Protein AF-A0A520IN78-F1 (afdb_monomer_lite)

Radius of gyration: 21.01 Å; chains: 1; bounding box: 54×47×51 Å

Foldseek 3Di:
DPPVVVPDDDDDPDDQAWAWAQAAQLPPPPDDDDPDPCPDLLEAEPVDVVSVVCCPVVLVSLVPDDAAHEHAQCLVPLVCLQVVQVVLVVDPDPRNYDYHHAQALSCVVSCCVRVPPRDDDDDDGADDLCNQQVPVPRDSVVSVVLCVQQVHNVLSPDPDSVRSVVVSVVSLQCCLPPVCVVSVNDDDSVLLVLLVVVVVVRRGHHDDQVVVCVVSVHDSVVSVVSVVSCVSSVSIDTGQTDDPDPVVRVVD

Sequence (252 aa):
MSQSELLDGGNFPSLEEACLKISHYIAYIQHRHSALGYQSPNYFDLEYPPHLQRLEQPAQVLEGLRGLVVIDEVQLRPGLFPLLRVLMDRSDAPGQFLLLGSASPALLRQSGESLLGRVETVEVAGFDLAEAAAAPGARVDEAAARLWVRGYPRAYLAASDEDAAAWCSHAVSDHVRVDMPQFGLNIAAPAMLRFWSMLAHYHGQVWSAAPIAQSMGVSEPTVRRYLDTLTQTLMVRQLQPWHENLGKRQVK

Secondary structure (DSSP, 8-state):
--TTTTSS----------EEE---------S---SS-TT-TTEEETTSHHHHHHTTSHHHHHHT--S-EEEESGGG-GGGHHHHHHHHTT---TTSEEE---S-HHHHHHHHHHSTTT------PSPPHHHHH-STT--HHHHHHHHHHH-SHHHHTSSSHHHHHHHHHHHHHHIIIIIHHHTT----HHHHHHHHHHHHTTTTS---HHHHHHHHTS-HHHHHHHHHHHHHTTS-EEEPP--S-GGGGG--

Structure (mmCIF, N/CA/C/O backbone):
data_AF-A0A520IN78-F1
#
_entry.id   AF-A0A520IN78-F1
#
loop_
_atom_site.group_PDB
_atom_site.id
_atom_site.type_symbol
_atom_site.label_atom_id
_atom_site.label_alt_id
_atom_site.label_comp_id
_atom_site.label_asym_id
_atom_site.label_entity_id
_atom_site.label_seq_id
_atom_site.pdbx_PDB_ins_code
_atom_site.Cartn_x
_atom_site.Cartn_y
_atom_site.Cartn_z
_atom_site.occupancy
_atom_site.B_iso_or_equiv
_atom_site.auth_seq_id
_atom_site.auth_comp_id
_atom_site.auth_asym_id
_atom_site.auth_atom_id
_atom_site.pdbx_PDB_model_num
ATOM 1 N N . MET A 1 1 ? 14.031 -14.242 3.688 1.00 30.34 1 MET A N 1
ATOM 2 C CA . MET A 1 1 ? 13.413 -14.846 4.874 1.00 30.34 1 MET A CA 1
ATOM 3 C C . MET A 1 1 ? 11.967 -15.127 4.553 1.00 30.34 1 MET A C 1
ATOM 5 O O . MET A 1 1 ? 11.117 -14.267 4.773 1.00 30.34 1 MET A O 1
ATOM 9 N N . SER A 1 2 ? 11.685 -16.307 4.006 1.00 32.16 2 SER A N 1
ATOM 10 C CA . SER A 1 2 ? 10.437 -16.932 4.438 1.00 32.16 2 SER A CA 1
ATOM 11 C C . SER A 1 2 ? 10.559 -17.179 5.946 1.00 32.16 2 SER A C 1
ATOM 13 O O . SER A 1 2 ? 11.668 -17.339 6.468 1.00 32.16 2 SER A O 1
ATOM 15 N N . GLN A 1 3 ? 9.435 -17.179 6.656 1.00 34.25 3 GLN A N 1
ATOM 16 C CA . GLN A 1 3 ? 9.381 -17.442 8.098 1.00 34.25 3 GLN A CA 1
ATOM 17 C C . GLN A 1 3 ? 10.094 -18.746 8.517 1.00 34.25 3 GLN A C 1
ATOM 19 O O . GLN A 1 3 ? 10.479 -18.875 9.674 1.00 34.25 3 GLN A O 1
ATOM 24 N N . SER A 1 4 ? 10.327 -19.683 7.589 1.00 30.62 4 SER A N 1
ATOM 25 C CA . SER A 1 4 ? 11.000 -20.961 7.843 1.00 30.62 4 SER A CA 1
ATOM 26 C C . SER A 1 4 ? 12.535 -20.917 7.778 1.00 30.62 4 SER A C 1
ATOM 28 O O . SER A 1 4 ? 13.185 -21.747 8.400 1.00 30.62 4 SER A O 1
ATOM 30 N N . GLU A 1 5 ? 13.149 -19.962 7.072 1.00 32.12 5 GLU A N 1
ATOM 31 C CA . GLU A 1 5 ? 14.622 -19.871 6.939 1.00 32.12 5 GLU A CA 1
ATOM 32 C C . GLU A 1 5 ? 15.315 -19.262 8.170 1.00 32.12 5 GLU A C 1
ATOM 34 O O . GLU A 1 5 ? 16.539 -19.262 8.263 1.00 32.12 5 GLU A O 1
ATOM 39 N N . LEU A 1 6 ? 14.544 -18.751 9.131 1.00 37.81 6 LEU A N 1
ATOM 40 C CA . LEU A 1 6 ? 15.060 -18.173 10.373 1.00 37.81 6 LEU A CA 1
ATOM 41 C C . LEU A 1 6 ? 15.606 -19.225 11.359 1.00 37.81 6 LEU A C 1
ATOM 43 O O . LEU A 1 6 ? 16.201 -18.836 12.360 1.00 37.81 6 LEU A O 1
ATOM 47 N N . LEU A 1 7 ? 15.421 -20.529 11.096 1.00 36.72 7 LEU A N 1
ATOM 48 C CA . LEU A 1 7 ? 15.722 -21.591 12.066 1.00 36.72 7 LEU A CA 1
ATOM 49 C C . LEU A 1 7 ? 16.796 -22.613 11.661 1.00 36.72 7 LEU A C 1
ATOM 51 O O . LEU A 1 7 ? 17.297 -23.273 12.562 1.00 36.72 7 LEU A O 1
ATOM 55 N N . ASP A 1 8 ? 17.243 -22.693 10.402 1.00 26.36 8 ASP A N 1
ATOM 56 C CA . ASP A 1 8 ? 18.261 -23.684 9.994 1.00 26.36 8 ASP A CA 1
ATOM 57 C C . ASP A 1 8 ? 19.411 -23.076 9.165 1.00 26.36 8 ASP A C 1
ATOM 59 O O . ASP A 1 8 ? 19.531 -23.269 7.958 1.00 26.36 8 ASP A O 1
ATOM 63 N N . GLY A 1 9 ? 20.290 -22.332 9.845 1.00 32.75 9 GLY A N 1
ATOM 64 C CA . GLY A 1 9 ? 21.751 -22.385 9.650 1.00 32.75 9 GLY A CA 1
ATOM 65 C C . GLY A 1 9 ? 22.365 -22.329 8.236 1.00 32.75 9 GLY A C 1
ATOM 66 O O . GLY A 1 9 ? 23.386 -22.980 8.012 1.00 32.75 9 GLY A O 1
ATOM 67 N N . GLY A 1 10 ? 21.817 -21.565 7.287 1.00 30.50 10 GLY A N 1
ATOM 68 C CA . GLY A 1 10 ? 22.405 -21.392 5.948 1.00 30.50 10 GLY A CA 1
ATOM 69 C C . GLY A 1 10 ? 23.615 -20.441 5.921 1.00 30.50 10 GLY A C 1
ATOM 70 O O . GLY A 1 10 ? 23.478 -19.245 6.163 1.00 30.50 10 GLY A O 1
ATOM 71 N N . ASN A 1 11 ? 24.800 -20.972 5.608 1.00 26.17 11 ASN A N 1
ATOM 72 C CA . ASN A 1 11 ? 26.076 -20.255 5.491 1.00 26.17 11 ASN A CA 1
ATOM 73 C C . ASN A 1 11 ? 26.242 -19.628 4.086 1.00 26.17 11 ASN A C 1
ATOM 75 O O . ASN A 1 11 ? 26.228 -20.360 3.097 1.00 26.17 11 ASN A O 1
ATOM 79 N N . PHE A 1 12 ? 26.447 -18.308 3.985 1.00 34.12 12 PHE A N 1
ATOM 80 C CA . PHE A 1 12 ? 26.683 -17.598 2.713 1.00 34.12 12 PHE A CA 1
ATOM 81 C C . PHE A 1 12 ? 27.981 -16.775 2.776 1.00 34.12 12 PHE A C 1
ATOM 83 O O . PHE A 1 12 ? 27.952 -15.611 3.183 1.00 34.12 12 PHE A O 1
ATOM 90 N N . PRO A 1 13 ? 29.138 -17.340 2.387 1.00 29.16 13 PRO A N 1
ATOM 91 C CA . PRO A 1 13 ? 30.382 -16.593 2.352 1.00 29.16 13 PRO A CA 1
ATOM 92 C C . PRO A 1 13 ? 30.448 -15.780 1.049 1.00 29.16 13 PRO A C 1
ATOM 94 O O . PRO A 1 13 ? 30.371 -16.338 -0.042 1.00 29.16 13 PRO A O 1
ATOM 97 N N . SER A 1 14 ? 30.632 -14.462 1.182 1.00 32.66 14 SER A N 1
ATOM 98 C CA . SER A 1 14 ? 30.871 -13.455 0.126 1.00 32.66 14 SER A CA 1
ATOM 99 C C . SER A 1 14 ? 29.676 -13.013 -0.738 1.00 32.66 14 SER A C 1
ATOM 101 O O . SER A 1 14 ? 29.547 -13.396 -1.894 1.00 32.66 14 SER A O 1
ATOM 103 N N . LEU A 1 15 ? 28.846 -12.100 -0.222 1.00 29.89 15 LEU A N 1
ATOM 104 C CA . LEU A 1 15 ? 27.997 -11.237 -1.057 1.00 29.89 15 LEU A CA 1
ATOM 105 C C . LEU A 1 15 ? 28.037 -9.800 -0.512 1.00 29.89 15 LEU A C 1
ATOM 107 O O . LEU A 1 15 ? 27.458 -9.515 0.530 1.00 29.89 15 LEU A O 1
ATOM 111 N N . GLU A 1 16 ? 28.748 -8.909 -1.211 1.00 29.84 16 GLU A N 1
ATOM 112 C CA . GLU A 1 16 ? 28.900 -7.475 -0.891 1.00 29.84 16 GLU A CA 1
ATOM 113 C C . GLU A 1 16 ? 27.904 -6.561 -1.649 1.00 29.84 16 GLU A C 1
ATOM 115 O O . GLU A 1 16 ? 28.125 -5.354 -1.732 1.00 29.84 16 GLU A O 1
ATOM 120 N N . GLU A 1 17 ? 26.804 -7.078 -2.213 1.00 35.78 17 GLU A N 1
ATOM 121 C CA . GLU A 1 17 ? 26.025 -6.332 -3.222 1.00 35.78 17 GLU A CA 1
ATOM 122 C C . GLU A 1 17 ? 24.503 -6.280 -2.975 1.00 35.78 17 GLU A C 1
ATOM 124 O O . GLU A 1 17 ? 23.917 -7.122 -2.295 1.00 35.78 17 GLU A O 1
ATOM 129 N N . ALA A 1 18 ? 23.875 -5.209 -3.482 1.00 32.69 18 ALA A N 1
ATOM 130 C CA . ALA A 1 18 ? 22.488 -4.811 -3.219 1.00 32.69 18 ALA A CA 1
ATOM 131 C C . ALA A 1 18 ? 21.520 -5.446 -4.224 1.00 32.69 18 ALA A C 1
ATOM 133 O O . ALA A 1 18 ? 21.806 -5.417 -5.412 1.00 32.69 18 ALA A O 1
ATOM 134 N N . CYS A 1 19 ? 20.347 -5.929 -3.803 1.00 28.23 19 CYS A N 1
ATOM 135 C CA . CYS A 1 19 ? 19.359 -6.523 -4.717 1.00 28.23 19 CYS A CA 1
ATOM 136 C C . CYS A 1 19 ? 18.032 -5.759 -4.688 1.00 28.23 19 CYS A C 1
ATOM 138 O O . CYS A 1 19 ? 17.486 -5.447 -3.634 1.00 28.23 19 CYS A O 1
ATOM 140 N N . LEU A 1 20 ? 17.441 -5.485 -5.845 1.00 24.12 20 LEU A N 1
ATOM 141 C CA . LEU A 1 20 ? 16.106 -4.901 -5.908 1.00 24.12 20 LEU A CA 1
ATOM 142 C C . LEU A 1 20 ? 15.042 -6.006 -5.846 1.00 24.12 20 LEU A C 1
ATOM 144 O O . LEU A 1 20 ? 15.037 -6.907 -6.684 1.00 24.12 20 LEU A O 1
ATOM 148 N N . LYS A 1 21 ? 14.095 -5.929 -4.902 1.00 32.03 21 LYS A N 1
ATOM 149 C CA . LYS A 1 21 ? 12.906 -6.793 -4.903 1.00 32.03 21 LYS A CA 1
ATOM 150 C C . LYS A 1 21 ? 11.684 -5.968 -5.266 1.00 32.03 21 LYS A C 1
ATOM 152 O O . LYS A 1 21 ? 11.218 -5.121 -4.512 1.00 32.03 21 LYS A O 1
ATOM 157 N N . ILE A 1 22 ? 11.128 -6.231 -6.437 1.00 30.61 22 ILE A N 1
ATOM 158 C CA . ILE A 1 22 ? 9.864 -5.602 -6.814 1.00 30.61 22 ILE A CA 1
ATOM 159 C C . ILE A 1 22 ? 8.781 -6.284 -6.008 1.00 30.61 22 ILE A C 1
ATOM 161 O O . ILE A 1 22 ? 8.580 -7.496 -6.085 1.00 30.61 22 ILE A O 1
ATOM 165 N N . SER A 1 23 ? 8.174 -5.484 -5.157 1.00 31.17 23 SER A N 1
ATOM 166 C CA . SER A 1 23 ? 7.275 -5.910 -4.114 1.00 31.17 23 SER A CA 1
ATOM 167 C C . SER A 1 23 ? 5.922 -5.374 -4.527 1.00 31.17 23 SER A C 1
ATOM 169 O O . SER A 1 23 ? 5.646 -4.203 -4.338 1.00 31.17 23 SER A O 1
ATOM 171 N N . HIS A 1 24 ? 5.111 -6.207 -5.172 1.00 33.16 24 HIS A N 1
ATOM 172 C CA . HIS A 1 24 ? 3.772 -5.816 -5.594 1.00 33.16 24 HIS A CA 1
ATOM 173 C C . HIS A 1 24 ? 2.884 -5.614 -4.353 1.00 33.16 24 HIS A C 1
ATOM 175 O O . HIS A 1 24 ? 2.206 -6.549 -3.934 1.00 33.16 24 HIS A O 1
ATOM 181 N N . TYR A 1 25 ? 2.891 -4.427 -3.741 1.00 36.22 25 TYR A N 1
ATOM 182 C CA . TYR A 1 25 ? 1.983 -4.097 -2.638 1.00 36.22 25 TYR A CA 1
ATOM 183 C C . TYR A 1 25 ? 0.865 -3.159 -3.103 1.00 36.22 25 TYR A C 1
ATOM 185 O O . TYR A 1 25 ? 0.798 -2.021 -2.684 1.00 36.22 25 TYR A O 1
ATOM 193 N N . ILE A 1 26 ? -0.059 -3.697 -3.908 1.00 27.58 26 ILE A N 1
ATOM 194 C CA . ILE A 1 26 ? -1.433 -3.190 -4.105 1.00 27.58 26 ILE A CA 1
ATOM 195 C C . ILE A 1 26 ? -2.122 -2.645 -2.850 1.00 27.58 26 ILE A C 1
ATOM 197 O O . ILE A 1 26 ? -2.716 -1.606 -2.907 1.00 27.58 26 ILE A O 1
ATOM 201 N N . ALA A 1 27 ? -2.181 -3.391 -1.744 1.00 26.03 27 ALA A N 1
ATOM 202 C CA . ALA A 1 27 ? -3.220 -3.285 -0.696 1.00 26.03 27 ALA A CA 1
ATOM 203 C C . ALA A 1 27 ? -4.578 -2.606 -1.064 1.00 26.03 27 ALA A C 1
ATOM 205 O O . ALA A 1 27 ? -5.200 -1.995 -0.207 1.00 26.03 27 ALA A O 1
ATOM 206 N N . TYR A 1 28 ? -5.107 -2.763 -2.287 1.00 27.83 28 TYR A N 1
ATOM 207 C CA . TYR A 1 28 ? -6.528 -2.578 -2.577 1.00 27.83 28 TYR A CA 1
ATOM 208 C C . TYR A 1 28 ? -7.247 -3.855 -2.139 1.00 27.83 28 TYR A C 1
ATOM 210 O O . TYR A 1 28 ? -7.549 -4.749 -2.941 1.00 27.83 28 TYR A O 1
ATOM 218 N N . ILE A 1 29 ? -7.415 -4.014 -0.826 1.00 26.95 29 ILE A N 1
ATOM 219 C CA . ILE A 1 29 ? -8.269 -5.060 -0.264 1.00 26.95 29 ILE A CA 1
ATOM 220 C C . ILE A 1 29 ? -9.697 -4.528 -0.337 1.00 26.95 29 ILE A C 1
ATOM 222 O O . ILE A 1 29 ? -10.290 -4.100 0.645 1.00 26.95 29 ILE A O 1
ATOM 226 N N . GLN A 1 30 ? -10.274 -4.580 -1.538 1.00 29.23 30 GLN A N 1
ATOM 227 C CA . GLN A 1 30 ? -11.722 -4.516 -1.670 1.00 29.23 30 GLN A CA 1
ATOM 228 C C . GLN A 1 30 ? -12.280 -5.816 -1.064 1.00 29.23 30 GLN A C 1
ATOM 230 O O . GLN A 1 30 ? -12.341 -6.849 -1.730 1.00 29.23 30 GLN A O 1
ATOM 235 N N . HIS A 1 31 ? -12.659 -5.715 0.215 1.00 30.42 31 HIS A N 1
ATOM 236 C CA . HIS A 1 31 ? -13.441 -6.639 1.044 1.00 30.42 31 HIS A CA 1
ATOM 237 C C . HIS A 1 31 ? -12.735 -7.784 1.813 1.00 30.42 31 HIS A C 1
ATOM 239 O O . HIS A 1 31 ? -12.078 -8.636 1.222 1.00 30.42 31 HIS A O 1
ATOM 245 N N . ARG A 1 32 ? -13.112 -7.881 3.114 1.00 41.56 32 ARG A N 1
ATOM 246 C CA . ARG A 1 32 ? -13.493 -9.099 3.891 1.00 41.56 32 ARG A CA 1
ATOM 247 C C . ARG A 1 32 ? -12.640 -9.631 5.055 1.00 41.56 32 ARG A C 1
ATOM 249 O O . ARG A 1 32 ? -12.845 -10.781 5.425 1.00 41.56 32 ARG A O 1
ATOM 256 N N . HIS A 1 33 ? -11.834 -8.831 5.752 1.00 39.78 33 HIS A N 1
ATOM 257 C CA . HIS A 1 33 ? -11.246 -9.294 7.027 1.00 39.78 33 HIS A CA 1
ATOM 258 C C . HIS A 1 33 ? -11.214 -8.208 8.110 1.00 39.78 33 HIS A C 1
ATOM 260 O O . HIS A 1 33 ? -10.157 -7.727 8.496 1.00 39.78 33 HIS A O 1
ATOM 266 N N . SER A 1 34 ? -12.380 -7.826 8.633 1.00 41.72 34 SER A N 1
ATOM 267 C CA . SER A 1 34 ? -12.468 -7.016 9.850 1.00 41.72 34 SER A CA 1
ATOM 268 C C . SER A 1 34 ? -12.593 -7.923 11.084 1.00 41.72 34 SER A C 1
ATOM 270 O O . SER A 1 34 ? -13.393 -8.857 11.102 1.00 41.72 34 SER A O 1
ATOM 272 N N . ALA A 1 35 ? -11.825 -7.637 12.143 1.00 54.34 35 ALA A N 1
ATOM 273 C CA . ALA A 1 35 ? -11.906 -8.334 13.439 1.00 54.34 35 ALA A CA 1
ATOM 274 C C . ALA A 1 35 ? -13.287 -8.198 14.124 1.00 54.34 35 ALA A C 1
ATOM 276 O O . ALA A 1 35 ? -13.616 -8.939 15.048 1.00 54.34 35 ALA A O 1
ATOM 277 N N . LEU A 1 36 ? -14.107 -7.254 13.652 1.00 59.00 36 LEU A N 1
ATOM 278 C CA . LEU A 1 36 ? -15.511 -7.061 14.007 1.00 59.00 36 LEU A CA 1
ATOM 279 C C . LEU A 1 36 ? -16.374 -7.243 12.759 1.00 59.00 36 LEU A C 1
ATOM 281 O O . LEU A 1 36 ? -15.936 -6.909 11.666 1.00 59.00 36 LEU A O 1
ATOM 285 N N . GLY A 1 37 ? -17.622 -7.691 12.893 1.00 66.75 37 GLY A N 1
ATOM 286 C CA . GLY A 1 37 ? -18.551 -7.652 11.759 1.00 66.75 37 GLY A CA 1
ATOM 287 C C . GLY A 1 37 ? -18.771 -6.212 11.272 1.00 66.75 37 GLY A C 1
ATOM 288 O O . GLY A 1 37 ? -18.873 -5.304 12.091 1.00 66.75 37 GLY A O 1
ATOM 289 N N . TYR A 1 38 ? -18.904 -5.998 9.959 1.00 67.81 38 TYR A N 1
ATOM 290 C CA . TYR A 1 38 ? -19.128 -4.672 9.346 1.00 67.81 38 TYR A CA 1
ATOM 291 C C . TYR A 1 38 ? -20.387 -3.938 9.846 1.00 67.81 38 TYR A C 1
ATOM 293 O O . TYR A 1 38 ? -20.510 -2.730 9.694 1.00 67.81 38 TYR A O 1
ATOM 301 N N . GLN A 1 39 ? -21.330 -4.664 10.453 1.00 79.19 39 GLN A N 1
ATOM 302 C CA . GLN A 1 39 ? -22.529 -4.102 11.088 1.00 79.19 39 GLN A CA 1
ATOM 303 C C . GLN A 1 39 ? -22.295 -3.672 12.545 1.00 79.19 39 GLN A C 1
ATOM 305 O O . GLN A 1 39 ? -23.216 -3.190 13.204 1.00 79.19 39 GLN A O 1
ATOM 310 N N . SER A 1 40 ? -21.089 -3.883 13.077 1.00 85.88 40 SER A N 1
ATOM 311 C CA . SER A 1 40 ? -20.740 -3.504 14.439 1.00 85.88 40 SER A CA 1
ATOM 312 C C . SER A 1 40 ? -20.855 -1.988 14.610 1.00 85.88 40 SER A C 1
ATOM 314 O O . SER A 1 40 ? -20.328 -1.239 13.783 1.00 85.88 40 SER A O 1
ATOM 316 N N . PRO A 1 41 ? -21.448 -1.502 15.715 1.00 87.31 41 PRO A N 1
ATOM 317 C CA . PRO A 1 41 ? -21.432 -0.077 16.029 1.00 87.31 41 PRO A CA 1
ATOM 318 C C . PRO A 1 41 ? -20.006 0.455 16.244 1.00 87.31 41 PRO A C 1
ATOM 320 O O . PRO A 1 41 ? -19.796 1.660 16.155 1.00 87.31 41 PRO A O 1
ATOM 323 N N . ASN A 1 42 ? -19.022 -0.415 16.471 1.00 91.19 42 ASN A N 1
ATOM 324 C CA . ASN A 1 42 ? -17.624 -0.032 16.648 1.00 91.19 42 ASN A CA 1
ATOM 325 C C . ASN A 1 42 ? -16.808 -0.043 15.342 1.00 91.19 42 ASN A C 1
ATOM 327 O O . ASN A 1 42 ? -15.600 0.174 15.395 1.00 91.19 42 ASN A O 1
ATOM 331 N N . TYR A 1 43 ? -17.424 -0.336 14.194 1.00 91.06 43 TYR A N 1
ATOM 332 C CA . TYR A 1 43 ? -16.753 -0.316 12.895 1.00 91.06 43 TYR A CA 1
ATOM 333 C C . TYR A 1 43 ? -17.101 0.971 12.131 1.00 91.06 43 TYR A C 1
ATOM 335 O O . TYR A 1 43 ? -18.274 1.346 12.025 1.00 91.06 43 TYR A O 1
ATOM 343 N N . PHE A 1 44 ? -16.073 1.644 11.613 1.00 91.75 44 PHE A N 1
ATOM 344 C CA . PHE A 1 44 ? -16.169 2.906 10.886 1.00 91.75 44 PHE A CA 1
ATOM 345 C C . PHE A 1 44 ? -15.330 2.866 9.614 1.00 91.75 44 PHE A C 1
ATOM 347 O O . PHE A 1 44 ? -14.142 3.145 9.639 1.00 91.75 44 PHE A O 1
ATOM 354 N N . ASP A 1 45 ? -15.972 2.570 8.498 1.00 91.06 45 ASP A N 1
ATOM 355 C CA . ASP A 1 45 ? -15.433 2.796 7.154 1.00 91.06 45 ASP A CA 1
ATOM 356 C C . ASP A 1 45 ? -15.594 4.269 6.745 1.00 91.06 45 ASP A C 1
ATOM 358 O O . ASP A 1 45 ? -16.723 4.759 6.662 1.00 91.06 45 ASP A O 1
ATOM 362 N N . LEU A 1 46 ? -14.483 4.981 6.529 1.00 89.94 46 LEU A N 1
ATOM 363 C CA . LEU A 1 46 ? -14.486 6.403 6.174 1.00 89.94 46 LEU A CA 1
ATOM 364 C C . LEU A 1 46 ? -14.816 6.689 4.700 1.00 89.94 46 LEU A C 1
ATOM 366 O O . LEU A 1 46 ? -15.030 7.851 4.359 1.00 89.94 46 LEU A O 1
ATOM 370 N N . GLU A 1 47 ? -14.928 5.678 3.842 1.00 88.25 47 GLU A N 1
ATOM 371 C CA . GLU A 1 47 ? -15.493 5.824 2.496 1.00 88.25 47 GLU A CA 1
ATOM 372 C C . GLU A 1 47 ? -17.027 5.770 2.519 1.00 88.25 47 GLU A C 1
ATOM 374 O O . GLU A 1 47 ? -17.689 6.298 1.621 1.00 88.25 47 GLU A O 1
ATOM 379 N N . TYR A 1 48 ? -17.619 5.175 3.561 1.00 91.44 48 TYR A N 1
ATOM 380 C CA . TYR A 1 48 ? -19.064 5.013 3.679 1.00 91.44 48 TYR A CA 1
ATOM 381 C C . TYR A 1 48 ? -19.739 6.257 4.301 1.00 91.44 48 TYR A C 1
ATOM 383 O O . TYR A 1 48 ? -19.573 6.526 5.499 1.00 91.44 48 TYR A O 1
ATOM 391 N N . PRO A 1 49 ? -20.582 7.010 3.557 1.00 92.81 49 PRO A N 1
ATOM 392 C CA . PRO A 1 49 ? -21.116 8.293 4.031 1.00 92.81 49 PRO A CA 1
ATOM 393 C C . PRO A 1 49 ? -21.877 8.246 5.370 1.00 92.81 49 PRO A C 1
ATOM 395 O O . PRO A 1 49 ? -21.691 9.148 6.188 1.00 92.81 49 PRO A O 1
ATOM 398 N N . PRO A 1 50 ? -22.684 7.212 5.679 1.00 93.81 50 PRO A N 1
ATOM 399 C CA . PRO A 1 50 ? -23.330 7.110 6.989 1.00 93.81 50 PRO A CA 1
ATOM 400 C C . PRO A 1 50 ? -22.352 6.982 8.165 1.00 93.81 50 PRO A C 1
ATOM 402 O O . PRO A 1 50 ? -22.637 7.473 9.256 1.00 93.81 50 PRO A O 1
ATOM 405 N N . HIS A 1 51 ? -21.189 6.352 7.980 1.00 93.56 51 HIS A N 1
ATOM 406 C CA . HIS A 1 51 ? -20.154 6.315 9.018 1.00 93.56 51 HIS A CA 1
ATOM 407 C C . HIS A 1 51 ? -19.478 7.676 9.188 1.00 93.56 51 HIS A C 1
ATOM 409 O O . HIS A 1 51 ? -19.232 8.092 10.321 1.00 93.56 51 HIS A O 1
ATOM 415 N N . LEU A 1 52 ? -19.257 8.408 8.091 1.00 92.31 52 LEU A N 1
ATOM 416 C CA . LEU A 1 52 ? -18.773 9.788 8.154 1.00 92.31 52 LEU A CA 1
ATOM 417 C C . LEU A 1 52 ? -19.732 10.689 8.934 1.00 92.31 52 LEU A C 1
ATOM 419 O O . LEU A 1 52 ? -19.281 11.435 9.803 1.00 92.31 52 LEU A O 1
ATOM 423 N N . GLN A 1 53 ? -21.037 10.563 8.684 1.00 93.06 53 GLN A N 1
ATOM 424 C CA . GLN A 1 53 ? -22.068 11.318 9.396 1.00 93.06 53 GLN A CA 1
ATOM 425 C C . GLN A 1 53 ? -22.056 11.015 10.900 1.00 93.06 53 GLN A C 1
ATOM 427 O O . GLN A 1 53 ? -22.098 11.924 11.727 1.00 93.06 53 GLN A O 1
ATOM 432 N N . ARG A 1 54 ? -21.917 9.738 11.282 1.00 92.44 54 ARG A N 1
ATOM 433 C CA . ARG A 1 54 ? -21.751 9.350 12.695 1.00 92.44 54 ARG A CA 1
ATOM 434 C C . ARG A 1 54 ? -20.525 10.014 13.324 1.00 92.44 54 ARG A C 1
ATOM 436 O O . ARG A 1 54 ? -20.549 10.340 14.502 1.00 92.44 54 ARG A O 1
ATOM 443 N N . LEU A 1 55 ? -19.469 10.251 12.553 1.00 93.19 55 LEU A N 1
ATOM 444 C CA . LEU A 1 55 ? -18.254 10.909 13.020 1.00 93.19 55 LEU A CA 1
ATOM 445 C C . LEU A 1 55 ? -18.277 12.439 12.844 1.00 93.19 55 LEU A C 1
ATOM 447 O O . LEU A 1 55 ? -17.216 13.054 12.925 1.00 93.19 55 LEU A O 1
ATOM 451 N N . GLU A 1 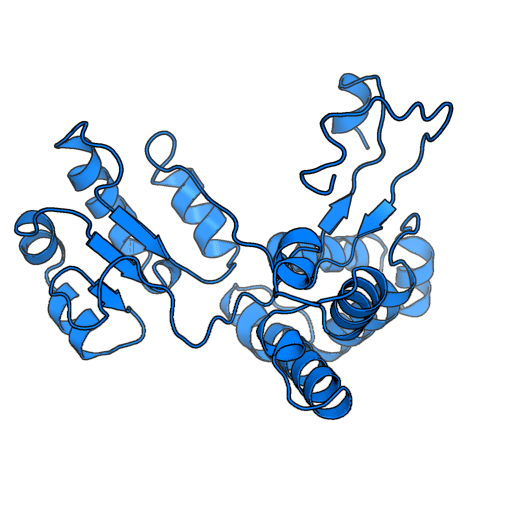56 ? -19.418 13.097 12.619 1.00 91.88 56 GLU A N 1
ATOM 452 C CA . GLU A 1 56 ? -19.494 14.572 12.647 1.00 91.88 56 GLU A CA 1
ATOM 453 C C . GLU A 1 56 ? -19.061 15.135 14.009 1.00 91.88 56 GLU A C 1
ATOM 455 O O . GLU A 1 56 ? -18.339 16.130 14.073 1.00 91.88 56 GLU A O 1
ATOM 460 N N . GLN A 1 57 ? -19.422 14.443 15.096 1.00 93.12 57 GLN A N 1
ATOM 461 C CA . GLN A 1 57 ? -19.006 14.750 16.468 1.00 93.12 57 GLN A CA 1
ATOM 462 C C . GLN A 1 57 ? -18.174 13.586 17.034 1.00 93.12 57 GLN A C 1
ATOM 464 O O . GLN A 1 57 ? -18.645 12.829 17.886 1.00 93.12 57 GLN A O 1
ATOM 469 N N . PRO A 1 58 ? -16.925 13.406 16.558 1.00 92.12 58 PRO A N 1
ATOM 470 C CA . PRO A 1 58 ? -16.176 12.171 16.772 1.00 92.12 58 PRO A CA 1
ATOM 471 C C . PRO A 1 58 ? -15.830 11.942 18.246 1.00 92.12 58 PRO A C 1
ATOM 473 O O . PRO A 1 58 ? -15.800 10.797 18.677 1.00 92.12 58 PRO A O 1
ATOM 476 N N . ALA A 1 59 ? -15.630 13.002 19.038 1.00 91.06 59 ALA A N 1
ATOM 477 C CA . ALA A 1 59 ? -15.370 12.871 20.471 1.00 91.06 59 ALA A CA 1
ATOM 478 C C . ALA A 1 59 ? -16.534 12.178 21.194 1.00 91.06 59 ALA A C 1
ATOM 480 O O . ALA A 1 59 ? -16.326 11.160 21.837 1.00 91.06 59 ALA A O 1
ATOM 481 N N . GLN A 1 60 ? -17.766 12.660 21.010 1.00 90.25 60 GLN A N 1
ATOM 482 C CA . GLN A 1 60 ? -18.939 12.099 21.691 1.00 90.25 60 GLN A CA 1
ATOM 483 C C . GLN A 1 60 ? -19.200 10.647 21.297 1.00 90.25 60 GLN A C 1
ATOM 485 O O . GLN A 1 60 ? -19.566 9.828 22.137 1.00 90.25 60 GLN A O 1
ATOM 490 N N . VAL A 1 61 ? -19.006 10.327 20.016 1.00 92.69 61 VAL A N 1
ATOM 491 C CA . VAL A 1 61 ? -19.213 8.967 19.527 1.00 92.69 61 VAL A CA 1
ATOM 492 C C . VAL A 1 61 ? -18.133 8.039 20.055 1.00 92.69 61 VAL A C 1
ATOM 494 O O . VAL A 1 61 ? -18.469 7.038 20.675 1.00 92.69 61 VAL A O 1
ATOM 497 N N . LEU A 1 62 ? -16.856 8.368 19.853 1.00 91.31 62 LEU A N 1
ATOM 498 C CA . LEU A 1 62 ? -15.750 7.474 20.193 1.00 91.31 62 LEU A CA 1
ATOM 499 C C . LEU A 1 62 ? -15.554 7.321 21.709 1.00 91.31 62 LEU A C 1
ATOM 501 O O . LEU A 1 62 ? -15.222 6.228 22.154 1.00 91.31 62 LEU A O 1
ATOM 505 N N . GLU A 1 63 ? -15.807 8.362 22.510 1.00 89.38 63 GLU A N 1
ATOM 506 C CA . GLU A 1 63 ? -15.719 8.290 23.980 1.00 89.38 63 GLU A CA 1
ATOM 507 C C . GLU A 1 63 ? -16.753 7.341 24.598 1.00 89.38 63 GLU A C 1
ATOM 509 O O . GLU A 1 63 ? -16.506 6.770 25.660 1.00 89.38 63 GLU A O 1
ATOM 514 N N . GLY A 1 64 ? -17.911 7.175 23.953 1.00 85.94 64 GLY A N 1
ATOM 515 C CA . GLY A 1 64 ? -18.980 6.299 24.432 1.00 85.94 64 GLY A CA 1
ATOM 516 C C . GLY A 1 64 ? -18.797 4.825 24.066 1.00 85.94 64 GLY A C 1
ATOM 517 O O . GLY A 1 64 ? -19.509 3.971 24.605 1.00 85.94 64 GLY A O 1
ATOM 518 N N . LEU A 1 65 ? -17.878 4.504 23.150 1.00 87.88 65 LEU A N 1
ATOM 519 C CA . LEU A 1 65 ? -17.660 3.131 22.704 1.00 87.88 65 LEU A CA 1
ATOM 520 C C . LEU A 1 65 ? -16.816 2.344 23.703 1.00 87.88 65 LEU A C 1
ATOM 522 O O . LEU A 1 65 ? -15.945 2.869 24.391 1.00 87.88 65 LEU A O 1
ATOM 526 N N . ARG A 1 66 ? -17.089 1.041 23.772 1.00 82.88 66 ARG A N 1
ATOM 527 C CA . ARG A 1 66 ? -16.335 0.090 24.594 1.00 82.88 66 ARG A CA 1
ATOM 528 C C . ARG A 1 66 ? -15.863 -1.078 23.746 1.00 82.88 66 ARG A C 1
ATOM 530 O O . ARG A 1 66 ? -16.562 -1.487 22.820 1.00 82.88 66 ARG A O 1
ATOM 537 N N . GLY A 1 67 ? -14.718 -1.643 24.117 1.00 83.62 67 GLY A N 1
ATOM 538 C CA . GLY A 1 67 ? -14.059 -2.704 23.356 1.00 83.62 67 GLY A CA 1
ATOM 539 C C . GLY A 1 67 ? -13.280 -2.160 22.159 1.00 83.62 67 GLY A C 1
ATOM 540 O O . GLY A 1 67 ? -12.996 -0.968 22.092 1.00 83.62 67 GLY A O 1
ATOM 541 N N . LEU A 1 68 ? -12.937 -3.049 21.226 1.00 83.62 68 LEU A N 1
ATOM 542 C CA . LEU A 1 68 ? -12.199 -2.691 20.018 1.00 83.62 68 LEU A CA 1
ATOM 543 C C . LEU A 1 68 ? -13.028 -1.749 19.137 1.00 83.62 68 LEU A C 1
ATOM 545 O O . LEU A 1 68 ? -14.188 -2.046 18.846 1.00 83.62 68 LEU A O 1
ATOM 549 N N . VAL A 1 69 ? -12.416 -0.661 18.679 1.00 88.62 69 VAL A N 1
ATOM 550 C CA . VAL A 1 69 ? -12.943 0.257 17.666 1.00 88.62 69 VAL A CA 1
ATOM 551 C C . VAL A 1 69 ? -12.105 0.125 16.402 1.00 88.62 69 VAL A C 1
ATOM 553 O O . VAL A 1 69 ? -10.884 0.235 16.448 1.00 88.62 69 VAL A O 1
ATOM 556 N N . VAL A 1 70 ? -12.757 -0.112 15.268 1.00 88.56 70 VAL A N 1
ATOM 557 C CA . VAL A 1 70 ? -12.098 -0.256 13.967 1.00 88.56 70 VAL A CA 1
ATOM 558 C C . VAL A 1 70 ? -12.409 0.974 13.127 1.00 88.56 70 VAL A C 1
ATOM 560 O O . VAL A 1 70 ? -13.580 1.298 12.930 1.00 88.56 70 VAL A O 1
ATOM 563 N N . ILE A 1 71 ? -11.373 1.649 12.638 1.00 88.75 71 ILE A N 1
ATOM 564 C CA . ILE A 1 71 ? -11.496 2.800 11.738 1.00 88.75 71 ILE A CA 1
ATOM 565 C C . ILE A 1 71 ? -10.766 2.449 10.449 1.00 88.75 71 ILE A C 1
ATOM 567 O O . ILE A 1 71 ? -9.549 2.297 10.468 1.00 88.75 71 ILE A O 1
ATOM 571 N N . ASP A 1 72 ? -11.518 2.302 9.365 1.00 86.88 72 ASP A N 1
ATOM 572 C CA . ASP A 1 72 ? -11.022 1.946 8.041 1.00 86.88 72 ASP A CA 1
ATOM 573 C C . ASP A 1 72 ? -10.754 3.172 7.175 1.00 86.88 72 ASP A C 1
ATOM 575 O O . ASP A 1 72 ? -11.433 4.192 7.304 1.00 86.88 72 ASP A O 1
ATOM 579 N N . GLU A 1 73 ? -9.743 3.070 6.316 1.00 84.25 73 GLU A N 1
ATOM 580 C CA . GLU A 1 73 ? -9.223 4.159 5.484 1.00 84.25 73 GLU A CA 1
ATOM 581 C C . GLU A 1 73 ? -8.963 5.459 6.278 1.00 84.25 73 GLU A C 1
ATOM 583 O O . GLU A 1 73 ? -9.298 6.572 5.855 1.00 84.25 73 GLU A O 1
ATOM 588 N N . VAL A 1 74 ? -8.342 5.334 7.462 1.00 83.69 74 VAL A N 1
ATOM 589 C CA . VAL A 1 74 ? -8.124 6.442 8.417 1.00 83.69 74 VAL A CA 1
ATOM 590 C C . VAL A 1 74 ? -7.405 7.654 7.800 1.00 83.69 74 VAL A C 1
ATOM 592 O O . VAL A 1 74 ? -7.617 8.793 8.228 1.00 83.69 74 VAL A O 1
ATOM 595 N N . GLN A 1 75 ? -6.594 7.448 6.756 1.00 78.06 75 GLN A N 1
ATOM 596 C CA . GLN A 1 75 ? -5.895 8.512 6.031 1.00 78.06 75 GLN A CA 1
ATOM 597 C C . GLN A 1 75 ? -6.832 9.503 5.327 1.00 78.06 75 GLN A C 1
ATOM 599 O O . GLN A 1 75 ? -6.415 10.624 5.043 1.00 78.06 75 GLN A O 1
ATOM 604 N N . LEU A 1 76 ? -8.096 9.140 5.082 1.00 83.12 76 LEU A N 1
ATOM 605 C CA . LEU A 1 76 ? -9.102 10.054 4.534 1.00 83.12 76 LEU A CA 1
ATOM 606 C C . LEU A 1 76 ? -9.499 11.148 5.533 1.00 83.12 76 LEU A C 1
ATOM 608 O O . LEU A 1 76 ? -10.002 12.201 5.136 1.00 83.12 76 LEU A O 1
ATOM 612 N N . ARG A 1 77 ? -9.256 10.940 6.836 1.00 86.56 77 ARG A N 1
ATOM 613 C CA . ARG A 1 77 ? -9.593 11.910 7.883 1.00 86.56 77 ARG A CA 1
ATOM 614 C C . ARG A 1 77 ? -8.464 12.095 8.901 1.00 86.56 77 ARG A C 1
ATOM 616 O O . ARG A 1 77 ? -8.619 11.774 10.083 1.00 86.56 77 ARG A O 1
ATOM 623 N N . PRO A 1 78 ? -7.363 12.747 8.497 1.00 81.19 78 PRO A N 1
ATOM 624 C CA . PRO A 1 78 ? -6.190 12.923 9.353 1.00 81.19 78 PRO A CA 1
ATOM 625 C C . PRO A 1 78 ? -6.456 13.753 10.618 1.00 81.19 78 PRO A C 1
ATOM 627 O O . PRO A 1 78 ? -5.763 13.615 11.623 1.00 81.19 78 PRO A O 1
ATOM 630 N N . GLY A 1 79 ? -7.508 14.577 10.620 1.00 85.94 79 GLY A N 1
ATOM 631 C CA . GLY A 1 79 ? -7.944 15.319 11.806 1.00 85.94 79 GLY A CA 1
ATOM 632 C C . GLY A 1 79 ? -8.411 14.444 12.981 1.00 85.94 79 GLY A C 1
ATOM 633 O O . GLY A 1 79 ? -8.610 14.977 14.069 1.00 85.94 79 GLY A O 1
ATOM 634 N N . LEU A 1 80 ? -8.584 13.127 12.800 1.00 88.56 80 LEU A N 1
ATOM 635 C CA . LEU A 1 80 ? -8.924 12.205 13.890 1.00 88.56 80 LEU A CA 1
ATOM 636 C C . LEU A 1 80 ? -7.731 11.873 14.792 1.00 88.56 80 LEU A C 1
ATOM 638 O O . LEU A 1 80 ? -7.935 11.591 15.972 1.00 88.56 80 LEU A O 1
ATOM 642 N N . PHE A 1 81 ? -6.497 11.938 14.286 1.00 86.00 81 PHE A N 1
ATOM 643 C CA . PHE A 1 81 ? -5.319 11.497 15.035 1.00 86.00 81 PHE A CA 1
ATOM 644 C C . PHE A 1 81 ? -5.119 12.200 16.393 1.00 86.00 81 PHE A C 1
ATOM 646 O O . PHE A 1 81 ? -4.885 11.502 17.382 1.00 86.00 81 PHE A O 1
ATOM 653 N N . PRO A 1 82 ? -5.272 13.538 16.518 1.00 86.88 82 PRO A N 1
ATOM 654 C CA . PRO A 1 82 ? -5.155 14.206 17.816 1.00 86.88 82 PRO A CA 1
ATOM 655 C C . PRO A 1 82 ? -6.187 13.727 18.842 1.00 86.88 82 PRO A C 1
ATOM 657 O O . PRO A 1 82 ? -5.865 13.612 20.023 1.00 86.88 82 PRO A O 1
ATOM 660 N N . LEU A 1 83 ? -7.414 13.431 18.399 1.00 87.50 83 LEU A N 1
ATOM 661 C CA . LEU A 1 83 ? -8.464 12.894 19.262 1.00 87.50 83 LEU A CA 1
ATOM 662 C C . LEU A 1 83 ? -8.134 11.462 19.684 1.00 87.50 83 LEU A C 1
ATOM 664 O O . LEU A 1 83 ? -8.176 11.162 20.872 1.00 87.50 83 LEU A O 1
ATOM 668 N N . LEU A 1 84 ? -7.764 10.601 18.732 1.00 86.75 84 LEU A N 1
ATOM 669 C CA . LEU A 1 84 ? -7.383 9.215 19.013 1.00 86.75 84 LEU A CA 1
ATOM 670 C C . LEU A 1 84 ? -6.252 9.147 20.038 1.00 86.75 84 LEU A C 1
ATOM 672 O O . LEU A 1 84 ? -6.340 8.361 20.972 1.00 86.75 84 LEU A O 1
ATOM 676 N N . ARG A 1 85 ? -5.260 10.041 19.942 1.00 84.75 85 ARG A N 1
ATOM 677 C CA . ARG A 1 85 ? -4.193 10.160 20.942 1.00 84.75 85 ARG A CA 1
ATOM 678 C C . ARG A 1 85 ? -4.737 10.401 22.350 1.00 84.75 85 ARG A C 1
ATOM 680 O O . ARG A 1 85 ? -4.341 9.713 23.281 1.00 84.75 85 ARG A O 1
ATOM 687 N N . VAL A 1 86 ? -5.649 11.364 22.501 1.00 87.31 86 VAL A N 1
ATOM 688 C CA . VAL A 1 86 ? -6.266 11.676 23.800 1.00 87.31 86 VAL A CA 1
ATOM 689 C C . VAL A 1 86 ? -7.072 10.490 24.326 1.00 87.31 86 VAL A C 1
ATOM 691 O O . VAL A 1 86 ? -7.060 10.246 25.526 1.00 87.31 86 VAL A O 1
ATOM 694 N N . LEU A 1 87 ? -7.778 9.762 23.458 1.00 86.00 87 LEU A N 1
ATOM 695 C CA . LEU A 1 87 ? -8.569 8.597 23.859 1.00 86.00 87 LEU A CA 1
ATOM 696 C C . LEU A 1 87 ? -7.685 7.420 24.279 1.00 86.00 87 LEU A C 1
ATOM 698 O O . LEU A 1 87 ? -7.951 6.817 25.314 1.00 86.00 87 LEU A O 1
ATOM 702 N N . MET A 1 88 ? -6.614 7.149 23.532 1.00 83.81 88 MET A N 1
ATOM 703 C CA . MET A 1 88 ? -5.618 6.127 23.866 1.00 83.81 88 MET A CA 1
ATOM 704 C C . MET A 1 88 ? -4.934 6.426 25.208 1.00 83.81 88 MET A C 1
ATOM 706 O O . MET A 1 88 ? -4.764 5.523 26.014 1.00 83.81 88 MET A O 1
ATOM 710 N N . ASP A 1 89 ? -4.623 7.693 25.500 1.00 84.12 89 ASP A N 1
ATOM 711 C CA . ASP A 1 89 ? -3.970 8.099 26.757 1.00 84.12 89 ASP A CA 1
ATOM 712 C C . ASP A 1 89 ? -4.860 7.948 28.008 1.00 84.12 89 ASP A C 1
ATOM 714 O O . ASP A 1 89 ? -4.368 8.045 29.132 1.00 84.12 89 ASP A O 1
ATOM 718 N N . ARG A 1 90 ? -6.174 7.730 27.857 1.00 83.19 90 ARG A N 1
ATOM 719 C CA . ARG A 1 90 ? -7.100 7.567 28.996 1.00 83.19 90 ARG A CA 1
ATOM 720 C C . ARG A 1 90 ? -7.093 6.162 29.589 1.00 83.19 90 ARG A C 1
ATOM 722 O O . ARG A 1 90 ? -7.652 5.968 30.669 1.00 83.19 90 ARG A O 1
ATOM 729 N N . SER A 1 91 ? -6.531 5.178 28.893 1.00 71.75 91 SER A N 1
ATOM 730 C CA . SER A 1 91 ? -6.502 3.798 29.362 1.00 71.75 91 SER A CA 1
ATOM 731 C C . SER A 1 91 ? -5.275 3.070 28.838 1.00 71.75 91 SER A C 1
ATOM 733 O O . SER A 1 91 ? -5.051 3.015 27.635 1.00 71.75 91 SER A O 1
ATOM 735 N N . ASP A 1 92 ? -4.560 2.401 29.741 1.00 70.25 92 ASP A N 1
ATOM 736 C CA . ASP A 1 92 ? -3.411 1.554 29.402 1.00 70.25 92 ASP A CA 1
ATOM 737 C C . ASP A 1 92 ? -3.812 0.211 28.755 1.00 70.25 92 ASP A C 1
ATOM 739 O O . ASP A 1 92 ? -2.968 -0.662 28.549 1.00 70.25 92 ASP A O 1
ATOM 743 N N . ALA A 1 93 ? -5.101 -0.008 28.458 1.00 71.44 93 ALA A N 1
ATOM 744 C CA . ALA A 1 93 ? -5.549 -1.243 27.828 1.00 71.44 93 ALA A CA 1
ATOM 745 C C . ALA A 1 93 ? -5.048 -1.306 26.370 1.00 71.44 93 ALA A C 1
ATOM 747 O O . ALA A 1 93 ? -5.394 -0.431 25.572 1.00 71.44 93 ALA A O 1
ATOM 748 N N . PRO A 1 94 ? -4.273 -2.330 25.979 1.00 70.44 94 PRO A N 1
ATOM 749 C CA . PRO A 1 94 ? -3.804 -2.458 24.605 1.00 70.44 94 PRO A CA 1
ATOM 750 C C . PRO A 1 94 ? -4.959 -2.784 23.646 1.00 70.44 94 PRO A C 1
ATOM 752 O O . PRO A 1 94 ? -5.968 -3.371 24.039 1.00 70.44 94 PRO A O 1
ATOM 755 N N . GLY A 1 95 ? -4.795 -2.434 22.366 1.00 72.56 95 GLY A N 1
ATOM 756 C CA . GLY A 1 95 ? -5.704 -2.872 21.298 1.00 72.56 95 GLY A CA 1
ATOM 757 C C . GLY A 1 95 ? -7.099 -2.237 21.318 1.00 72.56 95 GLY A C 1
ATOM 758 O O . GLY A 1 95 ? -8.050 -2.841 20.831 1.00 72.56 95 GLY A O 1
ATOM 759 N N . GLN A 1 96 ? -7.251 -1.033 21.874 1.00 80.12 96 GLN A N 1
ATOM 760 C CA . GLN A 1 96 ? -8.532 -0.308 21.861 1.00 80.12 96 GLN A CA 1
ATOM 761 C C . GLN A 1 96 ? -8.947 0.140 20.457 1.00 80.12 96 GLN A C 1
ATOM 763 O O . GLN A 1 96 ? -10.133 0.149 20.137 1.00 80.12 96 GLN A O 1
ATOM 768 N N . PHE A 1 97 ? -7.974 0.501 19.621 1.00 84.50 97 PHE A N 1
ATOM 769 C CA . PHE A 1 97 ? -8.206 0.989 18.268 1.00 84.50 97 PHE A CA 1
ATOM 770 C C . PHE A 1 97 ? -7.429 0.140 17.265 1.00 84.50 97 PHE A C 1
ATOM 772 O O . PHE A 1 97 ? -6.226 -0.059 17.420 1.00 84.50 97 PHE A O 1
ATOM 779 N N . LEU A 1 98 ? -8.118 -0.311 16.221 1.00 86.69 98 LEU A N 1
ATOM 780 C CA . LEU A 1 98 ? -7.529 -0.884 15.019 1.00 86.69 98 LEU A CA 1
ATOM 781 C C . LEU A 1 98 ? -7.745 0.109 13.882 1.00 86.69 98 LEU A C 1
ATOM 783 O O . LEU A 1 98 ? -8.867 0.307 13.415 1.00 86.69 98 LEU A O 1
ATOM 787 N N . LEU A 1 99 ? -6.661 0.756 13.477 1.00 84.56 99 LEU A N 1
ATOM 788 C CA . LEU A 1 99 ? -6.663 1.688 12.362 1.00 84.56 99 LEU A CA 1
ATOM 789 C C . LEU A 1 99 ? -6.250 0.919 11.112 1.00 84.56 99 LEU A C 1
ATOM 791 O O . LEU A 1 99 ? -5.160 0.351 11.068 1.00 84.56 99 LEU A O 1
ATOM 795 N N . LEU A 1 100 ? -7.137 0.884 10.130 1.00 83.56 100 LEU A N 1
ATOM 796 C CA . LEU A 1 100 ? -6.896 0.295 8.826 1.00 83.56 100 LEU A CA 1
ATOM 797 C C . LEU A 1 100 ? -6.744 1.425 7.807 1.00 83.56 100 LEU A C 1
ATOM 799 O O . LEU A 1 100 ? -7.253 2.537 7.982 1.00 83.56 100 LEU A O 1
ATOM 803 N N . GLY A 1 101 ? -5.992 1.141 6.759 1.00 77.06 101 GLY A N 1
ATOM 804 C CA . GLY A 1 101 ? -5.789 2.067 5.666 1.00 77.06 101 GLY A CA 1
ATOM 805 C C . GLY A 1 101 ? -4.854 1.475 4.636 1.00 77.06 101 GLY A C 1
ATOM 806 O O . GLY A 1 101 ? -3.882 0.787 4.967 1.00 77.06 101 GLY A O 1
ATOM 807 N N . SER A 1 102 ? -5.161 1.748 3.378 1.00 70.19 102 SER A N 1
ATOM 808 C CA . SER A 1 102 ? -4.274 1.447 2.264 1.00 70.19 102 SER A CA 1
ATOM 809 C C . SER A 1 102 ? -2.910 2.138 2.421 1.00 70.19 102 SER A C 1
ATOM 811 O O . SER A 1 102 ? -2.758 3.166 3.094 1.00 70.19 102 SER A O 1
ATOM 813 N N . ALA A 1 103 ? -1.889 1.531 1.809 1.00 59.91 103 ALA A N 1
ATOM 814 C CA . ALA A 1 103 ? -0.482 1.918 1.878 1.00 59.91 103 ALA A CA 1
ATOM 815 C C . ALA A 1 103 ? -0.218 3.333 1.327 1.00 59.91 103 ALA A C 1
ATOM 817 O O . ALA A 1 103 ? 0.279 3.511 0.216 1.00 59.91 103 ALA A O 1
ATOM 818 N N . SER A 1 104 ? -0.530 4.362 2.114 1.00 63.22 104 SER A N 1
ATOM 819 C CA . SER A 1 104 ? -0.284 5.751 1.742 1.00 63.22 104 SER A CA 1
ATOM 820 C C . SER A 1 104 ? 0.912 6.329 2.512 1.00 63.22 104 SER A C 1
ATOM 822 O O . SER A 1 104 ? 0.995 6.223 3.741 1.00 63.22 104 SER A O 1
ATOM 824 N N . PRO A 1 105 ? 1.828 7.040 1.829 1.00 59.69 105 PRO A N 1
ATOM 825 C CA . PRO A 1 105 ? 2.879 7.812 2.494 1.00 59.69 105 PRO A CA 1
ATOM 826 C C . PRO A 1 105 ? 2.322 8.845 3.487 1.00 59.69 105 PRO A C 1
ATOM 828 O O . PRO A 1 105 ? 2.995 9.216 4.447 1.00 59.69 105 PRO A O 1
ATOM 831 N N . ALA A 1 106 ? 1.100 9.334 3.247 1.00 60.66 106 ALA A N 1
ATOM 832 C CA . ALA A 1 106 ? 0.402 10.252 4.140 1.00 60.66 106 ALA A CA 1
ATOM 833 C C . ALA A 1 106 ? 0.081 9.597 5.490 1.00 60.66 106 ALA A C 1
ATOM 835 O O . ALA A 1 106 ? 0.374 10.199 6.524 1.00 60.66 106 ALA A O 1
ATOM 836 N N . LEU A 1 107 ? -0.418 8.354 5.478 1.00 61.41 107 LEU A N 1
ATOM 837 C CA . LEU A 1 107 ? -0.679 7.576 6.686 1.00 61.41 107 LEU A CA 1
ATOM 838 C C . LEU A 1 107 ? 0.598 7.370 7.501 1.00 61.41 107 LEU A C 1
ATOM 840 O O . LEU A 1 107 ? 0.589 7.625 8.699 1.00 61.41 107 LEU A O 1
ATOM 844 N N . LEU A 1 108 ? 1.700 6.976 6.856 1.00 61.50 108 LEU A N 1
ATOM 845 C CA . LEU A 1 108 ? 2.987 6.742 7.526 1.00 61.50 108 LEU A CA 1
ATOM 846 C C . LEU A 1 108 ? 3.574 8.018 8.151 1.00 61.50 108 LEU A C 1
ATOM 848 O O . LEU A 1 108 ? 4.100 7.977 9.261 1.00 61.50 108 LEU A O 1
ATOM 852 N N . ARG A 1 109 ? 3.465 9.166 7.467 1.00 61.81 109 ARG A N 1
ATOM 853 C CA . ARG A 1 109 ? 3.940 10.456 8.000 1.00 61.81 109 ARG A CA 1
ATOM 854 C C . ARG A 1 109 ? 3.087 10.948 9.168 1.00 61.81 109 ARG A C 1
ATOM 856 O O . ARG A 1 109 ? 3.624 11.361 10.191 1.00 61.81 109 ARG A O 1
ATOM 863 N N . GLN A 1 110 ? 1.763 10.896 9.031 1.00 59.41 110 GLN A N 1
ATOM 864 C CA . GLN A 1 110 ? 0.848 11.429 10.041 1.00 59.41 110 GLN A CA 1
ATOM 865 C C . GLN A 1 110 ? 0.735 10.530 11.272 1.00 59.41 110 GLN A C 1
ATOM 867 O O . GLN A 1 110 ? 0.703 11.056 12.385 1.00 59.41 110 GLN A O 1
ATOM 872 N N . SER A 1 111 ? 0.724 9.202 11.115 1.00 56.84 111 SER A N 1
ATOM 873 C CA . SER A 1 111 ? 0.757 8.275 12.254 1.00 56.84 111 SER A CA 1
ATOM 874 C C . SER A 1 111 ? 2.073 8.395 13.028 1.00 56.84 111 SER A C 1
ATOM 876 O O . SER A 1 111 ? 2.052 8.437 14.258 1.00 56.84 111 SER A O 1
ATOM 878 N N . GLY A 1 112 ? 3.198 8.563 12.321 1.00 53.81 112 GLY A N 1
ATOM 879 C CA . GLY A 1 112 ? 4.523 8.727 12.917 1.00 53.81 112 GLY A CA 1
ATOM 880 C C . GLY A 1 112 ? 4.674 9.990 13.769 1.00 53.81 112 GLY A C 1
ATOM 881 O O . GLY A 1 112 ? 5.242 9.917 14.853 1.00 53.81 112 GLY A O 1
ATOM 882 N N . GLU A 1 113 ? 4.146 11.138 13.335 1.00 58.69 113 GLU A N 1
ATOM 883 C CA . GLU A 1 113 ? 4.254 12.391 14.105 1.00 58.69 113 GLU A CA 1
ATOM 884 C C . GLU A 1 113 ? 3.209 12.512 15.226 1.00 58.69 113 GLU A C 1
ATOM 886 O O . GLU A 1 113 ? 3.491 13.067 16.290 1.00 58.69 113 GLU A O 1
ATOM 891 N N . SER A 1 114 ? 1.992 12.005 15.011 1.00 61.56 114 SER A N 1
ATOM 892 C CA . SER A 1 114 ? 0.874 12.213 15.941 1.00 61.56 114 SER A CA 1
ATOM 893 C C . SER A 1 114 ? 0.683 11.095 16.971 1.00 61.56 114 SER A C 1
ATOM 895 O O . SER A 1 114 ? 0.170 11.376 18.054 1.00 61.56 114 SER A O 1
ATOM 897 N N . LEU A 1 115 ? 1.116 9.861 16.685 1.00 68.31 115 LEU A N 1
ATOM 898 C CA . LEU A 1 115 ? 0.859 8.671 17.512 1.00 68.31 115 LEU A CA 1
ATOM 899 C C . LEU A 1 115 ? 2.137 7.935 17.953 1.00 68.31 115 LEU A C 1
ATOM 901 O O . LEU A 1 115 ? 2.077 6.783 18.392 1.00 68.31 115 LEU A O 1
ATOM 905 N N . LEU A 1 116 ? 3.296 8.599 17.889 1.00 65.88 116 LEU A N 1
ATOM 906 C CA . LEU A 1 116 ? 4.573 8.008 18.284 1.00 65.88 116 LEU A CA 1
ATOM 907 C C . LEU A 1 116 ? 4.519 7.420 19.707 1.00 65.88 116 LEU A C 1
ATOM 909 O O . LEU A 1 116 ? 4.099 8.081 20.664 1.00 65.88 116 LEU A O 1
ATOM 913 N N . GLY A 1 117 ? 4.948 6.161 19.831 1.00 70.62 117 GLY A N 1
ATOM 914 C CA . GLY A 1 117 ? 4.980 5.416 21.094 1.00 70.62 117 GLY A CA 1
ATOM 915 C C . GLY A 1 117 ? 3.628 4.878 21.577 1.00 70.62 117 GLY A C 1
ATOM 916 O O . GLY A 1 117 ? 3.579 4.297 22.654 1.00 70.62 117 GLY A O 1
ATOM 917 N N . ARG A 1 118 ? 2.542 5.067 20.812 1.00 71.56 118 ARG A N 1
ATOM 918 C CA . ARG A 1 118 ? 1.177 4.611 21.157 1.00 71.56 118 ARG A CA 1
ATOM 919 C C . ARG A 1 118 ? 0.589 3.618 20.163 1.00 71.56 118 ARG A C 1
ATOM 921 O O . ARG A 1 118 ? -0.431 3.002 20.449 1.00 71.56 118 ARG A O 1
ATOM 928 N N . VAL A 1 119 ? 1.208 3.493 18.995 1.00 73.44 119 VAL A N 1
ATOM 929 C CA . VAL A 1 119 ? 0.756 2.611 17.923 1.00 73.44 119 VAL A CA 1
ATOM 930 C C . VAL A 1 119 ? 1.859 1.645 17.543 1.00 73.44 119 VAL A C 1
ATOM 932 O O . VAL A 1 119 ? 3.023 2.023 17.411 1.00 73.44 119 VAL A O 1
ATOM 935 N N . GLU A 1 120 ? 1.448 0.400 17.346 1.00 74.44 120 GLU A N 1
ATOM 936 C CA . GLU A 1 120 ? 2.212 -0.622 16.653 1.00 74.44 120 GLU A CA 1
ATOM 937 C C . GLU A 1 120 ? 1.692 -0.715 15.217 1.00 74.44 120 GLU A C 1
ATOM 939 O O . GLU A 1 120 ? 0.487 -0.843 14.988 1.00 74.44 120 GLU A O 1
ATOM 944 N N . THR A 1 121 ? 2.598 -0.618 14.246 1.00 74.38 121 THR A N 1
ATOM 945 C CA . THR A 1 121 ? 2.255 -0.739 12.827 1.00 74.38 121 THR A CA 1
ATOM 946 C C . THR A 1 121 ? 2.505 -2.168 12.377 1.00 74.38 121 THR A C 1
ATOM 948 O O . THR A 1 121 ? 3.632 -2.655 12.458 1.00 74.38 121 THR A O 1
ATOM 951 N N . VAL A 1 122 ? 1.466 -2.815 11.851 1.00 74.06 122 VAL A N 1
ATOM 952 C CA . VAL A 1 122 ? 1.562 -4.146 11.248 1.00 74.06 122 VAL A CA 1
ATOM 953 C C . VAL A 1 122 ? 1.356 -4.015 9.746 1.00 74.06 122 VAL A C 1
ATOM 955 O O . VAL A 1 122 ? 0.281 -3.637 9.285 1.00 74.06 122 VAL A O 1
ATOM 958 N N . GLU A 1 123 ? 2.394 -4.328 8.976 1.00 73.50 123 GLU A N 1
ATOM 959 C CA . GLU A 1 123 ? 2.303 -4.400 7.520 1.00 73.50 123 GLU A CA 1
ATOM 960 C C . GLU A 1 123 ? 1.765 -5.773 7.103 1.00 73.50 123 GLU A C 1
ATOM 962 O O . GLU A 1 123 ? 2.362 -6.805 7.415 1.00 73.50 123 GLU A O 1
ATOM 967 N N . VAL A 1 124 ? 0.645 -5.788 6.378 1.00 74.25 124 VAL A N 1
ATOM 968 C CA . VAL A 1 124 ? 0.064 -7.019 5.829 1.00 74.25 124 VAL A CA 1
ATOM 969 C C . VAL A 1 124 ? 0.552 -7.201 4.396 1.00 74.25 124 VAL A C 1
ATOM 971 O O . VAL A 1 124 ? 0.270 -6.385 3.516 1.00 74.25 124 VAL A O 1
ATOM 974 N N . ALA A 1 125 ? 1.309 -8.271 4.162 1.00 74.19 125 ALA A N 1
ATOM 975 C CA . ALA A 1 125 ? 1.820 -8.609 2.842 1.00 74.19 125 ALA A CA 1
ATOM 976 C C . ALA A 1 125 ? 0.782 -9.366 1.994 1.00 74.19 125 ALA A C 1
ATOM 978 O O . ALA A 1 125 ? -0.251 -9.814 2.485 1.00 74.19 125 ALA A O 1
ATOM 979 N N . GLY A 1 126 ? 1.075 -9.521 0.697 1.00 78.56 126 GLY A N 1
ATOM 980 C CA . GLY A 1 126 ? 0.418 -10.559 -0.098 1.00 78.56 126 GLY A CA 1
ATOM 981 C C . GLY A 1 126 ? 0.778 -11.957 0.410 1.00 78.56 126 GLY A C 1
ATOM 982 O O . GLY A 1 126 ? 1.664 -12.092 1.254 1.00 78.56 126 GLY A O 1
ATOM 983 N N . PHE A 1 127 ? 0.120 -12.976 -0.144 1.00 82.00 127 PHE A N 1
ATOM 984 C CA . PHE A 1 127 ? 0.329 -14.358 0.281 1.00 82.00 127 PHE A CA 1
ATOM 985 C C . PHE A 1 127 ? 1.801 -14.757 0.220 1.00 82.00 127 PHE A C 1
ATOM 987 O O . PHE A 1 127 ? 2.471 -14.556 -0.802 1.00 82.00 127 PHE A O 1
ATOM 994 N N . ASP A 1 128 ? 2.292 -15.356 1.297 1.00 85.75 128 ASP A N 1
ATOM 995 C CA . ASP A 1 128 ? 3.582 -16.025 1.276 1.00 85.75 128 ASP A CA 1
ATOM 996 C C . ASP A 1 128 ? 3.465 -17.477 0.782 1.00 85.75 128 ASP A C 1
ATOM 998 O O . ASP A 1 128 ? 2.380 -18.009 0.524 1.00 85.75 128 ASP A O 1
ATOM 1002 N N . LEU A 1 129 ? 4.617 -18.123 0.586 1.00 85.81 129 LEU A N 1
ATOM 1003 C CA . LEU A 1 129 ? 4.651 -19.498 0.094 1.00 85.81 129 LEU A CA 1
ATOM 1004 C C . LEU A 1 129 ? 4.034 -20.489 1.088 1.00 85.81 129 LEU A C 1
ATOM 1006 O O . LEU A 1 129 ? 3.442 -21.475 0.655 1.00 85.81 129 LEU A O 1
ATOM 1010 N N . ALA A 1 130 ? 4.166 -20.244 2.393 1.00 87.38 130 ALA A N 1
ATOM 1011 C CA . ALA A 1 130 ? 3.609 -21.118 3.414 1.00 87.38 130 ALA A CA 1
ATOM 1012 C C . ALA A 1 130 ? 2.078 -21.029 3.421 1.00 87.38 130 ALA A C 1
ATOM 1014 O O . ALA A 1 130 ? 1.416 -22.062 3.419 1.00 87.38 130 ALA A O 1
ATOM 1015 N N . GLU A 1 131 ? 1.516 -19.824 3.328 1.00 86.75 131 GLU A N 1
ATOM 1016 C CA . GLU A 1 131 ? 0.078 -19.579 3.204 1.00 86.75 131 GLU A CA 1
ATOM 1017 C C . GLU A 1 131 ? -0.484 -20.174 1.909 1.00 86.75 131 GLU A C 1
ATOM 1019 O O . GLU A 1 131 ? -1.505 -20.862 1.925 1.00 86.75 131 GLU A O 1
ATOM 1024 N N . ALA A 1 132 ? 0.207 -19.974 0.784 1.00 86.06 132 ALA A N 1
ATOM 1025 C CA . ALA A 1 132 ? -0.209 -20.518 -0.507 1.00 86.06 132 ALA A CA 1
ATOM 1026 C C . ALA A 1 132 ? -0.145 -22.055 -0.556 1.00 86.06 132 ALA A C 1
ATOM 1028 O O . ALA A 1 132 ? -0.948 -22.682 -1.249 1.00 86.06 132 ALA A O 1
ATOM 1029 N N . ALA A 1 133 ? 0.793 -22.664 0.172 1.00 88.44 133 ALA A N 1
ATOM 1030 C CA . ALA A 1 133 ? 0.943 -24.114 0.275 1.00 88.44 133 ALA A CA 1
ATOM 1031 C C . ALA A 1 133 ? 0.152 -24.732 1.445 1.00 88.44 133 ALA A C 1
ATOM 1033 O O . ALA A 1 133 ? 0.152 -25.952 1.594 1.00 88.44 133 ALA A O 1
ATOM 1034 N N . ALA A 1 134 ? -0.539 -23.929 2.263 1.00 86.56 134 ALA A N 1
ATOM 1035 C CA . ALA A 1 134 ? -1.280 -24.416 3.429 1.00 86.56 134 ALA A CA 1
ATOM 1036 C C . ALA A 1 134 ? -2.555 -25.195 3.061 1.00 86.56 134 ALA A C 1
ATOM 1038 O O . ALA A 1 134 ? -3.103 -25.919 3.896 1.00 86.56 134 ALA A O 1
ATOM 1039 N N . ALA A 1 135 ? -3.056 -25.052 1.829 1.00 79.06 135 ALA A N 1
ATOM 1040 C CA . ALA A 1 135 ? -4.249 -25.761 1.387 1.00 79.06 135 ALA A CA 1
ATOM 1041 C C . ALA A 1 135 ? -3.989 -27.284 1.296 1.00 79.06 135 ALA A C 1
ATOM 1043 O O . ALA A 1 135 ? -2.980 -27.700 0.723 1.00 79.06 135 ALA A O 1
ATOM 1044 N N . PRO A 1 136 ? -4.894 -28.142 1.810 1.00 79.75 136 PRO A N 1
ATOM 1045 C CA . PRO A 1 136 ? -4.730 -29.592 1.729 1.00 79.75 136 PRO A CA 1
ATOM 1046 C C . PRO A 1 136 ? -4.523 -30.069 0.286 1.00 79.75 136 PRO A C 1
ATOM 1048 O O . PRO A 1 136 ? -5.356 -29.819 -0.582 1.00 79.75 136 PRO A O 1
ATOM 1051 N N . GLY A 1 137 ? -3.411 -30.766 0.037 1.00 81.94 137 GLY A N 1
ATOM 1052 C CA . GLY A 1 137 ? -3.048 -31.267 -1.294 1.00 81.94 137 GLY A CA 1
ATOM 1053 C C . GLY A 1 137 ? -2.356 -30.249 -2.208 1.00 81.94 137 GLY A C 1
ATOM 1054 O O . GLY A 1 137 ? -2.025 -30.604 -3.337 1.00 81.94 137 GLY A O 1
ATOM 1055 N N . ALA A 1 138 ? -2.102 -29.020 -1.747 1.00 83.44 138 ALA A N 1
ATOM 1056 C CA . ALA A 1 138 ? -1.305 -28.058 -2.497 1.00 83.44 138 ALA A CA 1
ATOM 1057 C C . ALA A 1 138 ? 0.149 -28.525 -2.598 1.00 83.44 138 ALA A C 1
ATOM 1059 O O . ALA A 1 138 ? 0.771 -28.921 -1.609 1.00 83.44 138 ALA A O 1
ATOM 1060 N N . ARG A 1 139 ? 0.711 -28.450 -3.806 1.00 88.81 139 ARG A N 1
ATOM 1061 C CA . ARG A 1 139 ? 2.137 -28.677 -4.011 1.00 88.81 139 ARG A CA 1
ATOM 1062 C C . ARG A 1 139 ? 2.898 -27.361 -3.937 1.00 88.81 139 ARG A C 1
ATOM 1064 O O . ARG A 1 139 ? 2.474 -26.351 -4.495 1.00 88.81 139 ARG A O 1
ATOM 1071 N N . VAL A 1 140 ? 4.041 -27.388 -3.256 1.00 89.12 140 VAL A N 1
ATOM 1072 C CA . VAL A 1 140 ? 4.865 -26.194 -3.010 1.00 89.12 140 VAL A CA 1
ATOM 1073 C C . VAL A 1 140 ? 5.372 -25.574 -4.315 1.00 89.12 140 VAL A C 1
ATOM 1075 O O . VAL A 1 140 ? 5.393 -24.354 -4.441 1.00 89.12 140 VAL A O 1
ATOM 1078 N N . ASP A 1 141 ? 5.740 -26.388 -5.302 1.00 90.06 141 ASP A N 1
ATOM 1079 C CA . ASP A 1 141 ? 6.204 -25.934 -6.617 1.00 90.06 141 ASP A CA 1
ATOM 1080 C C . ASP A 1 141 ? 5.099 -25.236 -7.421 1.00 90.06 141 ASP A C 1
ATOM 1082 O O . ASP A 1 141 ? 5.329 -24.172 -7.996 1.00 90.06 141 ASP A O 1
ATOM 1086 N N . GLU A 1 142 ? 3.881 -25.776 -7.402 1.00 88.75 142 GLU A N 1
ATOM 1087 C CA . GLU A 1 142 ? 2.715 -25.158 -8.045 1.00 88.75 142 GLU A CA 1
ATOM 1088 C C . GLU A 1 142 ? 2.304 -23.855 -7.341 1.00 88.75 142 GLU A C 1
ATOM 1090 O O . GLU A 1 142 ? 2.035 -22.845 -7.998 1.00 88.75 142 GLU A O 1
ATOM 1095 N N . ALA A 1 143 ? 2.317 -23.842 -6.004 1.00 88.25 143 ALA A N 1
ATOM 1096 C CA . ALA A 1 143 ? 2.062 -22.643 -5.210 1.00 88.25 143 ALA A CA 1
ATOM 1097 C C . ALA A 1 143 ? 3.100 -21.547 -5.497 1.00 88.25 143 ALA A C 1
ATOM 1099 O O . ALA A 1 143 ? 2.727 -20.394 -5.720 1.00 88.25 143 ALA A O 1
ATOM 1100 N N . ALA A 1 144 ? 4.385 -21.907 -5.567 1.00 88.81 144 ALA A N 1
ATOM 1101 C CA . ALA A 1 144 ? 5.467 -20.989 -5.905 1.00 88.81 144 ALA A CA 1
ATOM 1102 C C . ALA A 1 144 ? 5.320 -20.423 -7.324 1.00 88.81 144 ALA A C 1
ATOM 1104 O O . ALA A 1 144 ? 5.429 -19.212 -7.508 1.00 88.81 144 ALA A O 1
ATOM 1105 N N . ALA A 1 145 ? 5.015 -21.264 -8.318 1.00 88.62 145 ALA A N 1
ATOM 1106 C CA . ALA A 1 145 ? 4.792 -20.822 -9.694 1.00 88.62 145 ALA A CA 1
ATOM 1107 C C . ALA A 1 145 ? 3.591 -19.866 -9.799 1.00 88.62 145 ALA A C 1
ATOM 1109 O O . ALA A 1 145 ? 3.672 -18.821 -10.448 1.00 88.62 145 ALA A O 1
ATOM 1110 N N . ARG A 1 146 ? 2.490 -20.171 -9.103 1.00 87.62 146 ARG A N 1
ATOM 1111 C CA . ARG A 1 146 ? 1.302 -19.310 -9.071 1.00 87.62 146 ARG A CA 1
ATOM 1112 C C . ARG A 1 146 ? 1.582 -17.973 -8.388 1.00 87.62 146 ARG A C 1
ATOM 1114 O O . ARG A 1 146 ? 1.161 -16.937 -8.897 1.00 87.62 146 ARG A O 1
ATOM 1121 N N . LEU A 1 147 ? 2.303 -17.975 -7.266 1.00 86.69 147 LEU A N 1
ATOM 1122 C CA . LEU A 1 147 ? 2.740 -16.748 -6.595 1.00 86.69 147 LEU A CA 1
ATOM 1123 C C . LEU A 1 147 ? 3.680 -15.923 -7.476 1.00 86.69 147 LEU A C 1
ATOM 1125 O O . LEU A 1 147 ? 3.554 -14.705 -7.506 1.00 86.69 147 LEU A O 1
ATOM 1129 N N . TRP A 1 148 ? 4.581 -16.563 -8.220 1.00 84.50 148 TRP A N 1
ATOM 1130 C CA . TRP A 1 148 ? 5.500 -15.875 -9.124 1.00 84.50 148 TRP A CA 1
ATOM 1131 C C . TRP A 1 148 ? 4.766 -15.092 -10.218 1.00 84.50 148 TRP A C 1
ATOM 1133 O O . TRP A 1 148 ? 5.092 -13.936 -10.474 1.00 84.50 148 TRP A O 1
ATOM 1143 N N . VAL A 1 149 ? 3.754 -15.706 -10.838 1.00 83.19 149 VAL A N 1
ATOM 1144 C CA . VAL A 1 149 ? 2.995 -15.087 -11.937 1.00 83.19 149 VAL A CA 1
ATOM 1145 C C . VAL A 1 149 ? 1.974 -14.076 -11.422 1.00 83.19 149 VAL A C 1
ATOM 1147 O O . VAL A 1 149 ? 1.775 -13.027 -12.033 1.00 83.19 149 VAL A O 1
ATOM 1150 N N . ARG A 1 150 ? 1.300 -14.390 -10.313 1.00 83.69 150 ARG A N 1
ATOM 1151 C CA . ARG A 1 150 ? 0.114 -13.643 -9.880 1.00 83.69 150 ARG A CA 1
ATOM 1152 C C . ARG A 1 150 ? 0.384 -12.710 -8.711 1.00 83.69 150 ARG A C 1
ATOM 1154 O O . ARG A 1 150 ? -0.198 -11.635 -8.679 1.00 83.69 150 ARG A O 1
ATOM 1161 N N . GLY A 1 151 ? 1.265 -13.096 -7.787 1.00 79.50 151 GLY A N 1
ATOM 1162 C CA . GLY A 1 151 ? 1.769 -12.310 -6.655 1.00 79.50 151 GLY A CA 1
ATOM 1163 C C . GLY A 1 151 ? 0.704 -11.783 -5.695 1.00 79.50 151 GLY A C 1
ATOM 1164 O O . GLY A 1 151 ? 0.571 -12.241 -4.565 1.00 79.50 151 GLY A O 1
ATOM 1165 N N . TYR A 1 152 ? -0.041 -10.783 -6.145 1.00 79.25 152 TYR A N 1
ATOM 1166 C CA . TYR A 1 152 ? -1.006 -10.031 -5.370 1.00 79.25 152 TYR A CA 1
ATOM 1167 C C . TYR A 1 152 ? -2.254 -10.855 -5.002 1.00 79.25 152 TYR A C 1
ATOM 1169 O O . TYR A 1 152 ? -2.738 -11.577 -5.868 1.00 79.25 152 TYR A O 1
ATOM 1177 N N . PRO A 1 153 ? -2.861 -10.724 -3.799 1.00 83.44 153 PRO A N 1
ATOM 1178 C CA . PRO A 1 153 ? -3.983 -11.577 -3.383 1.00 83.44 153 PRO A CA 1
ATOM 1179 C C . PRO A 1 153 ? -5.145 -11.643 -4.381 1.00 83.44 153 PRO A C 1
ATOM 1181 O O . PRO A 1 153 ? -5.627 -12.726 -4.704 1.00 83.44 153 PRO A O 1
ATOM 1184 N N . ARG A 1 154 ? -5.564 -10.500 -4.940 1.00 84.31 154 ARG A N 1
ATOM 1185 C CA . ARG A 1 154 ? -6.663 -10.462 -5.920 1.00 84.31 154 ARG A CA 1
ATOM 1186 C C . ARG A 1 154 ? -6.295 -11.124 -7.250 1.00 84.31 154 ARG A C 1
ATOM 1188 O O . ARG A 1 154 ? -7.110 -11.861 -7.794 1.00 84.31 154 ARG A O 1
ATOM 1195 N N . ALA A 1 155 ? -5.073 -10.914 -7.737 1.00 87.19 155 ALA A N 1
ATOM 1196 C CA . ALA A 1 155 ? -4.564 -11.605 -8.919 1.00 87.19 155 ALA A CA 1
ATOM 1197 C C . ALA A 1 155 ? -4.377 -13.104 -8.653 1.00 87.19 155 ALA A C 1
ATOM 1199 O O . ALA A 1 155 ? -4.745 -13.934 -9.477 1.00 87.19 155 ALA A O 1
ATOM 1200 N N . TYR A 1 156 ? -3.870 -13.475 -7.478 1.00 86.56 156 TYR A N 1
ATOM 1201 C CA . TYR A 1 156 ? -3.691 -14.858 -7.056 1.00 86.56 156 TYR A CA 1
ATOM 1202 C C . TYR A 1 156 ? -5.019 -15.618 -7.116 1.00 86.56 156 TYR A C 1
ATOM 1204 O O . TYR A 1 156 ? -5.080 -16.690 -7.722 1.00 86.56 156 TYR A O 1
ATOM 1212 N N . LEU A 1 157 ? -6.090 -15.021 -6.585 1.00 87.50 157 LEU A N 1
ATOM 1213 C CA . LEU A 1 157 ? -7.449 -15.569 -6.566 1.00 87.50 157 LEU A CA 1
ATOM 1214 C C . LEU A 1 157 ? -8.188 -15.498 -7.915 1.00 87.50 157 LEU A C 1
ATOM 1216 O O . LEU A 1 157 ? -9.306 -16.003 -8.005 1.00 87.50 157 LEU A O 1
ATOM 1220 N N . ALA A 1 158 ? -7.599 -14.904 -8.957 1.00 89.06 158 ALA A N 1
ATOM 1221 C CA . ALA A 1 158 ? -8.229 -14.814 -10.271 1.00 89.06 158 ALA A CA 1
ATOM 1222 C C . ALA A 1 158 ? -8.496 -16.202 -10.884 1.00 89.06 158 ALA A C 1
ATOM 1224 O O . ALA A 1 158 ? -7.792 -17.179 -10.602 1.00 89.06 158 ALA A O 1
ATOM 1225 N N . ALA A 1 159 ? -9.503 -16.285 -11.755 1.00 90.12 159 ALA A N 1
ATOM 1226 C CA . ALA A 1 159 ? -9.890 -17.538 -12.400 1.00 90.12 159 ALA A CA 1
ATOM 1227 C C . ALA A 1 159 ? -8.819 -18.049 -13.380 1.00 90.12 159 ALA A C 1
ATOM 1229 O O . ALA A 1 159 ? -8.605 -19.256 -13.483 1.00 90.12 159 ALA A O 1
ATOM 1230 N N . SER A 1 160 ? -8.104 -17.140 -14.048 1.00 91.38 160 SER A N 1
ATOM 1231 C CA . SER A 1 160 ? -7.079 -17.455 -15.046 1.00 91.38 160 SER A CA 1
ATOM 1232 C C . SER A 1 160 ? -5.829 -16.578 -14.900 1.00 91.38 160 SER A C 1
ATOM 1234 O O . SER A 1 160 ? -5.838 -15.570 -14.190 1.00 91.38 160 SER A O 1
ATOM 1236 N N . ASP A 1 161 ? -4.736 -16.969 -15.564 1.00 90.19 161 ASP A N 1
ATOM 1237 C CA . ASP A 1 161 ? -3.518 -16.147 -15.631 1.00 90.19 161 ASP A CA 1
ATOM 1238 C C . ASP A 1 161 ? -3.730 -14.881 -16.473 1.00 90.19 161 ASP A C 1
ATOM 1240 O O . ASP A 1 161 ? -3.129 -13.848 -16.188 1.00 90.19 161 ASP A O 1
ATOM 1244 N N . GLU A 1 162 ? -4.621 -14.936 -17.467 1.00 92.88 162 GLU A N 1
ATOM 1245 C CA . GLU A 1 162 ? -5.010 -13.777 -18.274 1.00 92.88 162 GLU A CA 1
ATOM 1246 C C . GLU A 1 162 ? -5.742 -12.734 -17.420 1.00 92.88 162 GLU A C 1
ATOM 1248 O O . GLU A 1 162 ? -5.364 -11.563 -17.422 1.00 92.88 162 GLU A O 1
ATOM 1253 N N . ASP A 1 163 ? -6.707 -13.167 -16.602 1.00 90.88 163 ASP A N 1
ATOM 1254 C CA . ASP A 1 163 ? -7.412 -12.288 -15.662 1.00 90.88 163 ASP A CA 1
ATOM 1255 C C . ASP A 1 163 ? -6.458 -11.694 -14.619 1.00 90.88 163 ASP A C 1
ATOM 1257 O O . ASP A 1 163 ? -6.556 -10.514 -14.277 1.00 90.88 163 ASP A O 1
ATOM 1261 N N . ALA A 1 164 ? -5.515 -12.500 -14.116 1.00 88.88 164 ALA A N 1
ATOM 1262 C CA . ALA A 1 164 ? -4.497 -12.041 -13.178 1.00 88.88 164 ALA A CA 1
ATOM 1263 C C . ALA A 1 164 ? -3.598 -10.965 -13.808 1.00 88.88 164 ALA A C 1
ATOM 1265 O O . ALA A 1 164 ? -3.365 -9.923 -13.195 1.00 88.88 164 ALA A O 1
ATOM 1266 N N . ALA A 1 165 ? -3.133 -11.182 -15.041 1.00 89.25 165 ALA A N 1
ATOM 1267 C CA . ALA A 1 165 ? -2.300 -10.232 -15.772 1.00 89.25 165 ALA A CA 1
ATOM 1268 C C . ALA A 1 165 ? -3.054 -8.933 -16.096 1.00 89.25 165 ALA A C 1
ATOM 1270 O O . ALA A 1 165 ? -2.514 -7.842 -15.889 1.00 89.25 165 ALA A O 1
ATOM 1271 N N . ALA A 1 166 ? -4.309 -9.036 -16.545 1.00 90.69 166 ALA A N 1
ATOM 1272 C CA . ALA A 1 166 ? -5.172 -7.886 -16.796 1.00 90.69 166 ALA A CA 1
ATOM 1273 C C . ALA A 1 166 ? -5.394 -7.073 -15.513 1.00 90.69 166 ALA A C 1
ATOM 1275 O O . ALA A 1 166 ? -5.239 -5.851 -15.516 1.00 90.69 166 ALA A O 1
ATOM 1276 N N . TRP A 1 167 ? -5.673 -7.751 -14.396 1.00 89.88 167 TRP A N 1
ATOM 1277 C CA . TRP A 1 167 ? -5.814 -7.103 -13.097 1.00 89.88 167 TRP A CA 1
ATOM 1278 C C . TRP A 1 167 ? -4.528 -6.381 -12.678 1.00 89.88 167 TRP A C 1
ATOM 1280 O O . TRP A 1 167 ? -4.587 -5.209 -12.313 1.00 89.88 167 TRP A O 1
ATOM 1290 N N . CYS A 1 168 ? -3.365 -7.034 -12.778 1.00 88.62 168 CYS A N 1
ATOM 1291 C CA . CYS A 1 168 ? -2.078 -6.428 -12.427 1.00 88.62 168 CYS A CA 1
ATOM 1292 C C . CYS A 1 168 ? -1.769 -5.196 -13.289 1.00 88.62 168 CYS A C 1
ATOM 1294 O O . CYS A 1 168 ? -1.314 -4.179 -12.769 1.00 88.62 168 CYS A O 1
ATOM 1296 N N . SER A 1 169 ? -2.040 -5.260 -14.596 1.00 89.38 169 SER A N 1
ATOM 1297 C CA . SER A 1 169 ? -1.822 -4.134 -15.508 1.00 89.38 169 SER A CA 1
ATOM 1298 C C . SER A 1 169 ? -2.710 -2.936 -15.162 1.00 89.38 169 SER A C 1
ATOM 1300 O O . SER A 1 169 ? -2.217 -1.805 -15.105 1.00 89.38 169 SER A O 1
ATOM 1302 N N . HIS A 1 170 ? -3.993 -3.178 -14.872 1.00 89.75 170 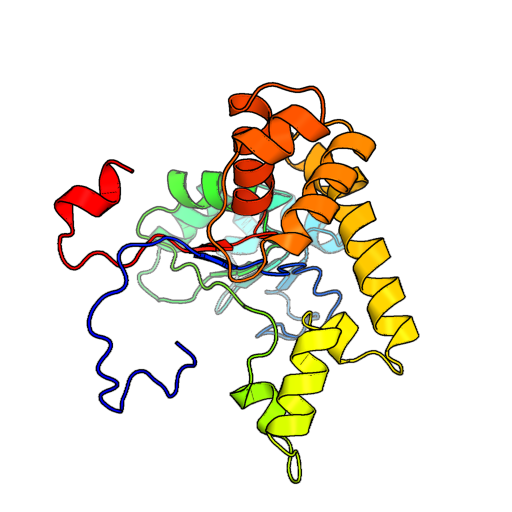HIS A N 1
ATOM 1303 C CA . HIS A 1 170 ? -4.910 -2.130 -14.429 1.00 89.75 170 HIS A CA 1
ATOM 1304 C C . HIS A 1 170 ? -4.489 -1.549 -13.081 1.00 89.75 170 HIS A C 1
ATOM 1306 O O . HIS A 1 170 ? -4.358 -0.336 -12.982 1.00 89.75 170 HIS A O 1
ATOM 1312 N N . ALA A 1 171 ? -4.159 -2.387 -12.096 1.00 88.88 171 ALA A N 1
ATOM 1313 C CA . ALA A 1 171 ? -3.716 -1.935 -10.779 1.00 88.88 171 ALA A CA 1
ATOM 1314 C C . ALA A 1 171 ? -2.481 -1.019 -10.862 1.00 88.88 171 ALA A C 1
ATOM 1316 O O . ALA A 1 171 ? -2.460 0.048 -10.255 1.00 88.88 171 ALA A O 1
ATOM 1317 N N . VAL A 1 172 ? -1.474 -1.379 -11.667 1.00 90.19 172 VAL A N 1
ATOM 1318 C CA . VAL A 1 172 ? -0.289 -0.529 -11.892 1.00 90.19 172 VAL A CA 1
ATOM 1319 C C . VAL A 1 172 ? -0.663 0.790 -12.576 1.00 90.19 172 VAL A C 1
ATOM 1321 O O . VAL A 1 172 ? -0.153 1.850 -12.208 1.00 90.19 172 VAL A O 1
ATOM 1324 N N . SER A 1 173 ? -1.546 0.751 -13.577 1.00 91.69 173 SER A N 1
ATOM 1325 C CA . SER A 1 173 ? -2.007 1.959 -14.270 1.00 91.69 173 SER A CA 1
ATOM 1326 C C . SER A 1 173 ? -2.784 2.889 -13.339 1.00 91.69 173 SER A C 1
ATOM 1328 O O . SER A 1 173 ? -2.519 4.093 -13.330 1.00 91.69 173 SER A O 1
ATOM 1330 N N . ASP A 1 174 ? -3.711 2.344 -12.559 1.00 90.69 174 ASP A N 1
ATOM 1331 C CA . ASP A 1 174 ? -4.573 3.092 -11.650 1.00 90.69 174 ASP A CA 1
ATOM 1332 C C . ASP A 1 174 ? -3.755 3.697 -10.513 1.00 90.69 174 ASP A C 1
ATOM 1334 O O . ASP A 1 174 ? -3.855 4.900 -10.288 1.00 90.69 174 ASP A O 1
ATOM 1338 N N . HIS A 1 175 ? -2.823 2.945 -9.920 1.00 87.94 175 HIS A N 1
ATOM 1339 C CA . HIS A 1 175 ? -1.911 3.480 -8.905 1.00 87.94 175 HIS A CA 1
ATOM 1340 C C . HIS A 1 175 ? -1.163 4.720 -9.398 1.00 87.94 175 HIS A C 1
ATOM 1342 O O . HIS A 1 175 ? -1.106 5.753 -8.734 1.00 87.94 175 HIS A O 1
ATOM 1348 N N . VAL A 1 176 ? -0.607 4.653 -10.610 1.00 91.56 176 VAL A N 1
ATOM 1349 C CA . VAL A 1 176 ? 0.164 5.765 -11.179 1.00 91.56 176 VAL A CA 1
ATOM 1350 C C . VAL A 1 176 ? -0.724 6.954 -11.560 1.00 91.56 176 VAL A C 1
ATOM 1352 O O . VAL A 1 176 ? -0.281 8.102 -11.477 1.00 91.56 176 VAL A O 1
ATOM 1355 N N . ARG A 1 177 ? -1.950 6.709 -12.030 1.00 91.94 177 ARG A N 1
ATOM 1356 C CA . ARG A 1 177 ? -2.835 7.753 -12.578 1.00 91.94 177 ARG A CA 1
ATOM 1357 C C . ARG A 1 177 ? -3.770 8.370 -11.549 1.00 91.94 177 ARG A C 1
ATOM 1359 O O . ARG A 1 177 ? -4.172 9.514 -11.743 1.00 91.94 177 ARG A O 1
ATOM 1366 N N . VAL A 1 178 ? -4.127 7.621 -10.515 1.00 87.12 178 VAL A N 1
ATOM 1367 C CA . VAL A 1 178 ? -5.157 7.966 -9.535 1.00 87.12 178 VAL A CA 1
ATOM 1368 C C . VAL A 1 178 ? -4.520 8.140 -8.162 1.00 87.12 178 VAL A C 1
ATOM 1370 O O . VAL A 1 178 ? -4.547 9.249 -7.630 1.00 87.12 178 VAL A O 1
ATOM 1373 N N . ASP A 1 179 ? -3.872 7.104 -7.634 1.00 84.62 179 ASP A N 1
ATOM 1374 C CA . ASP A 1 179 ? -3.438 7.082 -6.230 1.00 84.62 179 ASP A CA 1
ATOM 1375 C C . ASP A 1 179 ? -2.228 7.993 -5.985 1.00 84.62 179 ASP A C 1
ATOM 1377 O O . ASP A 1 179 ? -2.217 8.820 -5.072 1.00 84.62 179 ASP A O 1
ATOM 1381 N N . MET A 1 180 ? -1.215 7.924 -6.852 1.00 85.81 180 MET A N 1
ATOM 1382 C CA . MET A 1 180 ? -0.016 8.757 -6.740 1.00 85.81 180 MET A CA 1
ATOM 1383 C C . MET A 1 180 ? -0.335 10.268 -6.708 1.00 85.81 180 MET A C 1
ATOM 1385 O O . MET A 1 180 ? 0.143 10.945 -5.789 1.00 85.81 180 MET A O 1
ATOM 1389 N N . PRO A 1 181 ? -1.157 10.826 -7.623 1.00 86.31 181 PRO A N 1
ATOM 1390 C CA . PRO A 1 181 ? -1.605 12.215 -7.522 1.00 86.31 181 PRO A CA 1
ATOM 1391 C C . PRO A 1 181 ? -2.329 12.550 -6.213 1.00 86.31 181 PRO A C 1
ATOM 1393 O O . PRO A 1 181 ? -2.084 13.619 -5.653 1.00 86.31 181 PRO A O 1
ATOM 1396 N N . GLN A 1 182 ? -3.171 11.651 -5.690 1.00 80.25 182 GLN A N 1
ATOM 1397 C CA . GLN A 1 182 ? -3.871 11.862 -4.413 1.00 80.25 182 GLN A CA 1
ATOM 1398 C C . GLN A 1 182 ? -2.903 11.950 -3.229 1.00 80.25 182 GLN A C 1
ATOM 1400 O O . GLN A 1 182 ? -3.126 12.716 -2.294 1.00 80.25 182 GLN A O 1
ATOM 1405 N N . PHE A 1 183 ? -1.774 11.244 -3.295 1.00 75.62 183 PHE A N 1
ATOM 1406 C CA . PHE A 1 183 ? -0.697 11.353 -2.307 1.00 75.62 183 PHE A CA 1
ATOM 1407 C C . PHE A 1 183 ? 0.188 12.600 -2.489 1.00 75.62 183 PHE A C 1
ATOM 1409 O O . PHE A 1 183 ? 1.157 12.778 -1.746 1.00 75.62 183 PHE A O 1
ATOM 1416 N N . GLY A 1 184 ? -0.116 13.460 -3.470 1.00 78.62 184 GLY A N 1
ATOM 1417 C CA . GLY A 1 184 ? 0.668 14.646 -3.821 1.00 78.62 184 GLY A CA 1
ATOM 1418 C C . GLY A 1 184 ? 1.913 14.345 -4.663 1.00 78.62 184 GLY A C 1
ATOM 1419 O O . GLY A 1 184 ? 2.796 15.196 -4.788 1.00 78.62 184 GLY A O 1
ATOM 1420 N N . LEU A 1 185 ? 2.018 13.144 -5.240 1.00 82.25 185 LEU A N 1
ATOM 1421 C CA . LEU A 1 185 ? 3.172 12.688 -6.017 1.00 82.25 185 LEU A CA 1
ATOM 1422 C C . LEU A 1 185 ? 2.947 12.965 -7.509 1.00 82.25 185 LEU A C 1
ATOM 1424 O O . LEU A 1 185 ? 2.501 12.113 -8.276 1.00 82.25 185 LEU A O 1
ATOM 1428 N N . ASN A 1 186 ? 3.282 14.182 -7.933 1.00 82.75 186 ASN A N 1
ATOM 1429 C CA . ASN A 1 186 ? 3.030 14.654 -9.295 1.00 82.75 186 ASN A CA 1
ATOM 1430 C C . ASN A 1 186 ? 4.150 14.250 -10.267 1.00 82.75 186 ASN A C 1
ATOM 1432 O O . ASN A 1 186 ? 5.097 15.001 -10.511 1.00 82.75 186 ASN A O 1
ATOM 1436 N N . ILE A 1 187 ? 4.041 13.050 -10.839 1.00 88.94 187 ILE A N 1
ATOM 1437 C CA . ILE A 1 187 ? 4.919 12.546 -11.903 1.00 88.94 187 ILE A CA 1
ATOM 1438 C C . ILE A 1 187 ? 4.057 12.237 -13.127 1.00 88.94 187 ILE A C 1
ATOM 1440 O O . ILE A 1 187 ? 2.984 11.656 -13.005 1.00 88.94 187 ILE A O 1
ATOM 1444 N N . ALA A 1 188 ? 4.522 12.605 -14.325 1.00 92.56 188 ALA A N 1
ATOM 1445 C CA . ALA A 1 188 ? 3.801 12.285 -15.552 1.00 92.56 188 ALA A CA 1
ATOM 1446 C C . ALA A 1 188 ? 3.608 10.763 -15.673 1.00 92.56 188 ALA A C 1
ATOM 1448 O O . ALA A 1 188 ? 4.587 10.022 -15.797 1.00 92.56 188 ALA A O 1
ATOM 1449 N N . ALA A 1 189 ? 2.352 10.304 -15.682 1.00 94.12 189 ALA A N 1
ATOM 1450 C CA . ALA A 1 189 ? 2.019 8.880 -15.672 1.00 94.12 189 ALA A CA 1
ATOM 1451 C C . ALA A 1 189 ? 2.746 8.058 -16.757 1.00 94.12 189 ALA A C 1
ATOM 1453 O O . ALA A 1 189 ? 3.307 7.014 -16.424 1.00 94.12 189 ALA A O 1
ATOM 1454 N N . PRO A 1 190 ? 2.866 8.520 -18.024 1.00 95.56 190 PRO A N 1
ATOM 1455 C CA . PRO A 1 190 ? 3.629 7.784 -19.031 1.00 95.56 190 PRO A CA 1
ATOM 1456 C C . PRO A 1 190 ? 5.109 7.598 -18.670 1.00 95.56 190 PRO A C 1
ATOM 1458 O O . PRO A 1 190 ? 5.693 6.579 -19.019 1.00 95.56 190 PRO A O 1
ATOM 1461 N N . ALA A 1 191 ? 5.732 8.564 -17.987 1.00 95.38 191 ALA A N 1
ATOM 1462 C CA . ALA A 1 191 ? 7.125 8.454 -17.563 1.00 95.38 191 ALA A CA 1
ATOM 1463 C C . ALA A 1 191 ? 7.284 7.438 -16.424 1.00 95.38 191 ALA A C 1
ATOM 1465 O O . ALA A 1 191 ? 8.180 6.601 -16.492 1.00 95.38 191 ALA A O 1
ATOM 1466 N N . MET A 1 192 ? 6.390 7.469 -15.430 1.00 96.12 192 MET A N 1
ATOM 1467 C CA . MET A 1 192 ? 6.405 6.515 -14.317 1.00 96.12 192 MET A CA 1
ATOM 1468 C C . MET A 1 192 ? 6.114 5.082 -14.782 1.00 96.12 192 MET A C 1
ATOM 1470 O O . MET A 1 192 ? 6.827 4.165 -14.394 1.00 96.12 192 MET A O 1
ATOM 1474 N N . LEU A 1 193 ? 5.144 4.876 -15.679 1.00 95.25 193 LEU A N 1
ATOM 1475 C CA . LEU A 1 193 ? 4.844 3.546 -16.232 1.00 95.25 193 LEU A CA 1
ATOM 1476 C C . LEU A 1 193 ? 6.017 2.972 -17.043 1.00 95.25 193 LEU A C 1
ATOM 1478 O O . LEU A 1 193 ? 6.340 1.789 -16.915 1.00 95.25 193 LEU A O 1
ATOM 1482 N N . ARG A 1 194 ? 6.698 3.808 -17.843 1.00 95.19 194 ARG A N 1
ATOM 1483 C CA . ARG A 1 194 ? 7.932 3.398 -18.536 1.00 95.19 194 ARG A CA 1
ATOM 1484 C C . ARG A 1 194 ? 9.038 3.048 -17.545 1.00 95.19 194 ARG A C 1
ATOM 1486 O O . ARG A 1 194 ? 9.656 1.999 -17.693 1.00 95.19 194 ARG A O 1
ATOM 1493 N N . PHE A 1 195 ? 9.254 3.891 -16.533 1.00 96.19 195 PHE A N 1
ATOM 1494 C CA . PHE A 1 195 ? 10.227 3.624 -15.476 1.00 96.19 195 PHE A CA 1
ATOM 1495 C C . PHE A 1 195 ? 9.945 2.292 -14.777 1.00 96.19 195 PHE A C 1
ATOM 1497 O O . PHE A 1 195 ? 10.847 1.471 -14.678 1.00 96.19 195 PHE A O 1
ATOM 1504 N N . TRP A 1 196 ? 8.702 2.044 -14.358 1.00 94.94 196 TRP A N 1
ATOM 1505 C CA . TRP A 1 196 ? 8.308 0.804 -13.687 1.00 94.94 196 TRP A CA 1
ATOM 1506 C C . TRP A 1 196 ? 8.546 -0.419 -14.581 1.00 94.94 196 TRP A C 1
ATOM 1508 O O . TRP A 1 196 ? 9.121 -1.408 -14.136 1.00 94.94 196 TRP A O 1
ATOM 1518 N N . SER A 1 197 ? 8.205 -0.333 -15.869 1.00 92.81 197 SER A N 1
ATOM 1519 C CA . SER A 1 197 ? 8.460 -1.417 -16.830 1.00 92.81 197 SER A CA 1
ATOM 1520 C C . SER A 1 197 ? 9.957 -1.721 -16.977 1.00 92.81 197 SER A C 1
ATOM 1522 O O . SER A 1 197 ? 10.365 -2.880 -17.015 1.00 92.81 197 SER A O 1
ATOM 1524 N N . MET A 1 198 ? 10.806 -0.691 -17.018 1.00 93.75 198 MET A N 1
ATOM 1525 C CA . MET A 1 198 ? 12.262 -0.870 -17.029 1.00 93.75 198 MET A CA 1
ATOM 1526 C C . MET A 1 198 ? 12.767 -1.432 -15.699 1.00 93.75 198 MET A C 1
ATOM 1528 O O . MET A 1 198 ? 13.613 -2.319 -15.686 1.00 93.75 198 MET A O 1
ATOM 1532 N N . LEU A 1 199 ? 12.211 -0.958 -14.585 1.00 93.62 19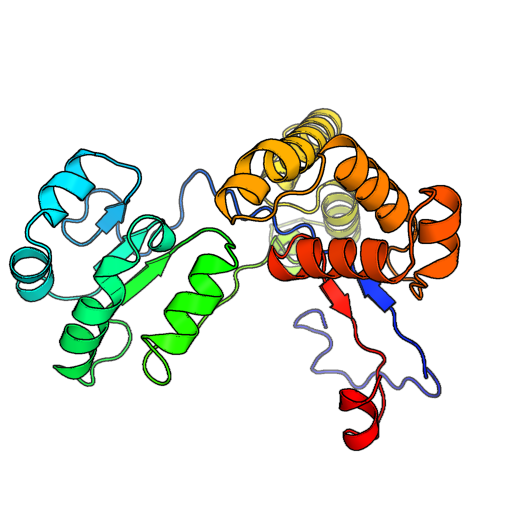9 LEU A N 1
ATOM 1533 C CA . LEU A 1 199 ? 12.546 -1.415 -13.245 1.00 93.62 199 LEU A CA 1
ATOM 1534 C C . LEU A 1 199 ? 12.237 -2.905 -13.066 1.00 93.62 199 LEU A C 1
ATOM 1536 O O . LEU A 1 199 ? 13.037 -3.594 -12.443 1.00 93.62 199 LEU A O 1
ATOM 1540 N N . ALA A 1 200 ? 11.155 -3.412 -13.675 1.00 89.81 200 ALA A N 1
ATOM 1541 C CA . ALA A 1 200 ? 10.782 -4.833 -13.707 1.00 89.81 200 ALA A CA 1
ATOM 1542 C C . ALA A 1 200 ? 11.941 -5.758 -14.103 1.00 89.81 200 ALA A C 1
ATOM 1544 O O . ALA A 1 200 ? 12.111 -6.827 -13.520 1.00 89.81 200 ALA A O 1
ATOM 1545 N N . HIS A 1 201 ? 12.788 -5.308 -15.031 1.00 88.44 201 HIS A N 1
ATOM 1546 C CA . HIS A 1 201 ? 13.936 -6.069 -15.520 1.00 88.44 201 HIS A CA 1
ATOM 1547 C C . HIS A 1 201 ? 15.068 -6.191 -14.495 1.00 88.44 201 HIS A C 1
ATOM 1549 O O . HIS A 1 201 ? 15.920 -7.057 -14.651 1.00 88.44 201 HIS A O 1
ATOM 1555 N N . TYR A 1 202 ? 15.071 -5.360 -13.449 1.00 86.38 202 TYR A N 1
ATOM 1556 C CA . TYR A 1 202 ? 16.041 -5.393 -12.353 1.00 86.38 202 TYR A CA 1
ATOM 1557 C C . TYR A 1 202 ? 15.562 -6.227 -11.156 1.00 86.38 202 TYR A C 1
ATOM 1559 O O . TYR A 1 202 ? 16.197 -6.204 -10.101 1.00 86.38 202 TYR A O 1
ATOM 1567 N N . HIS A 1 203 ? 14.455 -6.969 -11.278 1.00 83.88 203 HIS A N 1
ATOM 1568 C CA . HIS A 1 203 ? 14.012 -7.864 -10.211 1.00 83.88 203 HIS A CA 1
ATOM 1569 C C . HIS A 1 203 ? 15.110 -8.883 -9.861 1.00 83.88 203 HIS A C 1
ATOM 1571 O O . HIS A 1 203 ? 15.596 -9.609 -10.728 1.00 83.88 203 HIS A O 1
ATOM 1577 N N . GLY A 1 204 ? 15.496 -8.932 -8.584 1.00 81.62 204 GLY A N 1
ATOM 1578 C CA . GLY A 1 204 ? 16.539 -9.823 -8.070 1.00 81.62 204 GLY A CA 1
ATOM 1579 C C . GLY A 1 204 ? 17.970 -9.419 -8.438 1.00 81.62 204 GLY A C 1
ATOM 1580 O O . GLY A 1 204 ? 18.880 -10.208 -8.218 1.00 81.62 204 GLY A O 1
ATOM 1581 N N . GLN A 1 205 ? 18.180 -8.222 -8.995 1.00 83.62 205 GLN A N 1
ATOM 1582 C CA . GLN A 1 205 ? 19.482 -7.757 -9.484 1.00 83.62 205 GLN A CA 1
ATOM 1583 C C . GLN A 1 205 ? 19.935 -6.472 -8.785 1.00 83.62 205 GLN A C 1
ATOM 1585 O O . GLN A 1 205 ? 19.135 -5.759 -8.170 1.00 83.62 205 GLN A O 1
ATOM 1590 N N . VAL A 1 206 ? 21.225 -6.153 -8.930 1.00 85.44 206 VAL A N 1
ATOM 1591 C CA . VAL A 1 206 ? 21.791 -4.864 -8.521 1.00 85.44 206 VAL A CA 1
ATOM 1592 C C . VAL A 1 206 ? 21.246 -3.758 -9.412 1.00 85.44 206 VAL A C 1
ATOM 1594 O O . VAL A 1 206 ? 21.330 -3.815 -10.639 1.00 85.44 206 VAL A O 1
ATOM 1597 N N . TRP A 1 207 ? 20.689 -2.727 -8.785 1.00 88.88 207 TRP A N 1
ATOM 1598 C CA . TRP A 1 207 ? 20.096 -1.601 -9.490 1.00 88.88 207 TRP A CA 1
ATOM 1599 C C . TRP A 1 207 ? 21.077 -0.431 -9.618 1.00 88.88 207 TRP A C 1
ATOM 1601 O O . TRP A 1 207 ? 21.702 -0.016 -8.643 1.00 88.88 207 TRP A O 1
ATOM 1611 N N . SER A 1 208 ? 21.172 0.140 -10.821 1.00 89.25 208 SER A N 1
ATOM 1612 C CA . SER A 1 208 ? 21.940 1.358 -11.100 1.00 89.25 208 SER A CA 1
ATOM 1613 C C . SER A 1 208 ? 21.064 2.386 -11.810 1.00 89.25 208 SER A C 1
ATOM 1615 O O . SER A 1 208 ? 20.341 2.058 -12.752 1.00 89.25 208 SER A O 1
ATOM 1617 N N . ALA A 1 209 ? 21.141 3.646 -11.377 1.00 92.94 209 ALA A N 1
ATOM 1618 C CA . ALA A 1 209 ? 20.332 4.728 -11.932 1.00 92.94 209 ALA A CA 1
ATOM 1619 C C . ALA A 1 209 ? 20.772 5.136 -13.349 1.00 92.94 209 ALA A C 1
ATOM 1621 O O . ALA A 1 209 ? 19.925 5.499 -14.165 1.00 92.94 209 ALA A O 1
ATOM 1622 N N . ALA A 1 210 ? 22.075 5.074 -13.649 1.00 94.44 210 ALA A N 1
ATOM 1623 C CA . ALA A 1 210 ? 22.652 5.634 -14.873 1.00 94.44 210 ALA A CA 1
ATOM 1624 C C . ALA A 1 210 ? 22.074 5.039 -16.177 1.00 94.44 210 ALA A C 1
ATOM 1626 O O . ALA A 1 210 ? 21.642 5.823 -17.028 1.00 94.44 210 ALA A O 1
ATOM 1627 N N . PRO A 1 211 ? 21.965 3.701 -16.352 1.00 94.56 211 PRO A N 1
ATOM 1628 C CA . PRO A 1 211 ? 21.427 3.122 -17.589 1.00 94.56 211 PRO A CA 1
ATOM 1629 C C . PRO A 1 211 ? 19.958 3.489 -17.833 1.00 94.56 211 PRO A C 1
ATOM 1631 O O . PRO A 1 211 ? 19.546 3.767 -18.964 1.00 94.56 211 PRO A O 1
ATOM 1634 N N . ILE A 1 212 ? 19.159 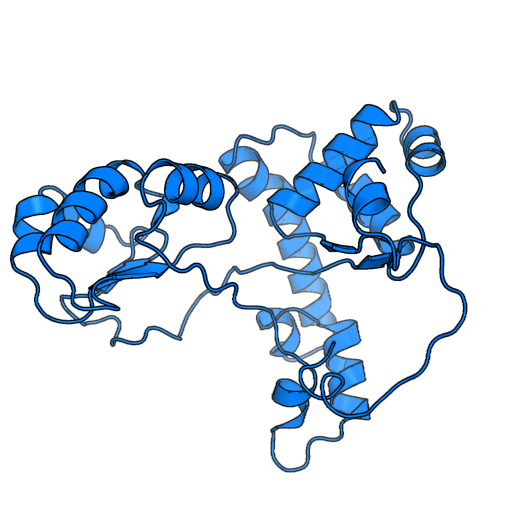3.533 -16.761 1.00 95.06 212 ILE A N 1
ATOM 1635 C CA . ILE A 1 212 ? 17.745 3.907 -16.841 1.00 95.06 212 ILE A CA 1
ATOM 1636 C C . ILE A 1 212 ? 17.611 5.398 -17.160 1.00 95.06 212 ILE A C 1
ATOM 1638 O O . ILE A 1 212 ? 16.823 5.764 -18.028 1.00 95.06 212 ILE A O 1
ATOM 1642 N N . ALA A 1 213 ? 18.402 6.252 -16.508 1.00 96.62 213 ALA A N 1
ATOM 1643 C CA . ALA A 1 213 ? 18.411 7.696 -16.734 1.00 96.62 213 ALA A CA 1
ATOM 1644 C C . ALA A 1 213 ? 18.742 8.035 -18.193 1.00 96.62 213 ALA A C 1
ATOM 1646 O O . ALA A 1 213 ? 18.002 8.785 -18.833 1.00 96.62 213 ALA A O 1
ATOM 1647 N N . GLN A 1 214 ? 19.780 7.397 -18.742 1.00 96.44 214 GLN A N 1
ATOM 1648 C CA . GLN A 1 214 ? 20.160 7.523 -20.147 1.00 96.44 214 GLN A CA 1
ATOM 1649 C C . 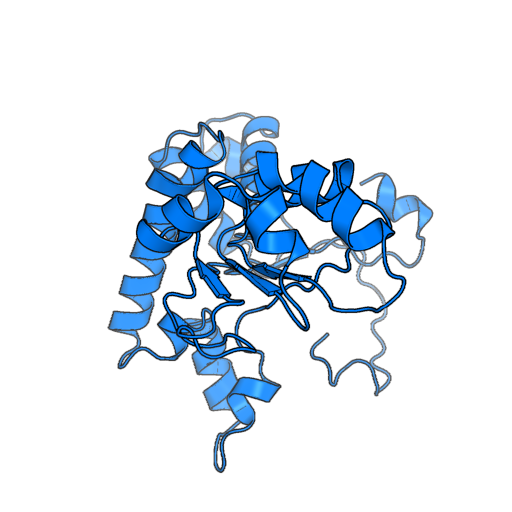GLN A 1 214 ? 19.020 7.107 -21.084 1.00 96.44 214 GLN A C 1
ATOM 1651 O O . GLN A 1 214 ? 18.655 7.863 -21.980 1.00 96.44 214 GLN A O 1
ATOM 1656 N N . SER A 1 215 ? 18.421 5.937 -20.851 1.00 95.81 215 SER A N 1
ATOM 1657 C CA . SER A 1 215 ? 17.344 5.402 -21.697 1.00 95.81 215 SER A CA 1
ATOM 1658 C C . SER A 1 215 ? 16.056 6.230 -21.621 1.00 95.81 215 SER A C 1
ATOM 1660 O O . SER A 1 215 ? 15.318 6.337 -22.597 1.00 95.81 215 SER A O 1
ATOM 1662 N N . MET A 1 216 ? 15.776 6.834 -20.464 1.00 95.56 216 MET A N 1
ATOM 1663 C CA . MET A 1 216 ? 14.618 7.702 -20.255 1.00 95.56 216 MET A CA 1
ATOM 1664 C C . MET A 1 216 ? 14.857 9.157 -20.686 1.00 95.56 216 MET A C 1
ATOM 1666 O O . MET A 1 216 ? 13.896 9.926 -20.726 1.00 95.56 216 MET A O 1
ATOM 1670 N N . GLY A 1 217 ? 16.103 9.546 -20.983 1.00 95.88 217 GLY A N 1
ATOM 1671 C CA . GLY A 1 217 ? 16.471 10.924 -21.316 1.00 95.88 217 GLY A CA 1
ATOM 1672 C C . GLY A 1 217 ? 16.313 11.901 -20.145 1.00 95.88 217 GLY A C 1
ATOM 1673 O O . GLY A 1 217 ? 15.971 13.062 -20.355 1.00 95.88 217 GLY A O 1
ATOM 1674 N N . VAL A 1 218 ? 16.515 11.439 -18.907 1.00 96.06 218 VAL A N 1
ATOM 1675 C CA . VAL A 1 218 ? 16.405 12.251 -17.680 1.00 96.06 218 VAL A CA 1
ATOM 1676 C C . VAL A 1 218 ? 17.666 12.118 -16.824 1.00 96.06 218 VAL A C 1
ATOM 1678 O O . VAL A 1 218 ? 18.541 11.307 -17.106 1.00 96.06 218 VAL A O 1
ATOM 1681 N N . SER A 1 219 ? 17.782 12.914 -15.760 1.00 97.06 219 SER A N 1
ATOM 1682 C CA . SER A 1 219 ? 18.924 12.840 -14.842 1.00 97.06 219 SER A CA 1
ATOM 1683 C C . SER A 1 219 ? 18.824 11.652 -13.872 1.00 97.06 219 SER A C 1
ATOM 1685 O O . SER A 1 219 ? 17.725 11.259 -13.474 1.00 97.06 219 SER A O 1
ATOM 1687 N N . GLU A 1 220 ? 19.961 11.116 -13.414 1.00 96.56 220 GLU A N 1
ATOM 1688 C CA . GLU A 1 220 ? 19.988 10.064 -12.380 1.00 96.56 220 GLU A CA 1
ATOM 1689 C C . GLU A 1 220 ? 19.199 10.420 -11.107 1.00 96.56 220 GLU A C 1
ATOM 1691 O O . GLU A 1 220 ? 18.430 9.573 -10.645 1.00 96.56 220 GLU A O 1
ATOM 1696 N N . PRO A 1 221 ? 19.286 11.651 -10.553 1.00 96.56 221 PRO A N 1
ATOM 1697 C CA . PRO A 1 221 ? 18.452 12.048 -9.418 1.00 96.56 221 PRO A CA 1
ATOM 1698 C C . PRO A 1 221 ? 16.947 11.947 -9.698 1.00 96.56 221 PRO A C 1
ATOM 1700 O O . PRO A 1 221 ? 16.168 11.666 -8.792 1.00 96.56 221 PRO A O 1
ATOM 1703 N N . THR A 1 222 ? 16.518 12.152 -10.948 1.00 94.75 222 THR A N 1
ATOM 1704 C CA . THR A 1 222 ? 15.104 12.017 -11.330 1.00 94.75 222 THR A CA 1
ATOM 1705 C C . THR A 1 222 ? 14.652 10.564 -11.272 1.00 94.75 222 THR A C 1
ATOM 1707 O O . THR A 1 222 ? 13.593 10.283 -10.717 1.00 94.75 222 THR A O 1
ATOM 1710 N N . VAL A 1 223 ? 15.464 9.637 -11.780 1.00 95.56 223 VAL A N 1
ATOM 1711 C CA . VAL A 1 223 ? 15.162 8.201 -11.720 1.00 95.56 223 VAL A CA 1
ATOM 1712 C C . VAL A 1 223 ? 15.198 7.685 -10.280 1.00 95.56 223 VAL A C 1
ATOM 1714 O O . VAL A 1 223 ? 14.315 6.929 -9.887 1.00 95.56 223 VAL A O 1
ATOM 1717 N N . ARG A 1 224 ? 16.161 8.134 -9.463 1.00 94.62 224 ARG A N 1
ATOM 1718 C CA . ARG A 1 224 ? 16.189 7.822 -8.022 1.00 94.62 224 ARG A CA 1
ATOM 1719 C C . ARG A 1 224 ? 14.919 8.302 -7.327 1.00 94.62 224 ARG A C 1
ATOM 1721 O O . ARG A 1 224 ? 14.279 7.514 -6.648 1.00 94.62 224 ARG A O 1
ATOM 1728 N N . ARG A 1 225 ? 14.462 9.526 -7.619 1.00 93.25 225 ARG A N 1
ATOM 1729 C CA . ARG A 1 225 ? 13.173 10.025 -7.117 1.00 93.25 225 ARG A CA 1
ATOM 1730 C C . ARG A 1 225 ? 12.004 9.129 -7.532 1.00 93.25 225 ARG A C 1
ATOM 1732 O O . ARG A 1 225 ? 11.096 8.928 -6.732 1.00 93.25 225 ARG A O 1
ATOM 1739 N N . TYR A 1 226 ? 11.994 8.592 -8.754 1.00 94.69 226 TYR A N 1
ATOM 1740 C CA . TYR A 1 226 ? 10.956 7.646 -9.179 1.00 94.69 226 TYR A CA 1
ATOM 1741 C C . TYR A 1 226 ? 11.007 6.342 -8.377 1.00 94.69 226 TYR A C 1
ATOM 1743 O O . TYR A 1 226 ? 9.965 5.886 -7.907 1.00 94.69 226 TYR A O 1
ATOM 1751 N N . LEU A 1 227 ? 12.202 5.785 -8.160 1.00 92.94 227 LEU A N 1
ATOM 1752 C CA . LEU A 1 227 ? 12.399 4.599 -7.324 1.00 92.94 227 LEU A CA 1
ATOM 1753 C C . LEU A 1 227 ? 11.936 4.838 -5.883 1.00 92.94 227 LEU A C 1
ATOM 1755 O O . LEU A 1 227 ? 11.182 4.034 -5.335 1.00 92.94 227 LEU A O 1
ATOM 1759 N N . ASP A 1 228 ? 12.338 5.961 -5.290 1.00 89.81 228 ASP A N 1
ATOM 1760 C CA . ASP A 1 228 ? 11.950 6.349 -3.934 1.00 89.81 228 ASP A CA 1
ATOM 1761 C C . ASP A 1 228 ? 10.437 6.523 -3.827 1.00 89.81 228 ASP A C 1
ATOM 1763 O O . ASP A 1 228 ? 9.834 6.096 -2.850 1.00 89.81 228 ASP A O 1
ATOM 1767 N N . THR A 1 229 ? 9.801 7.074 -4.862 1.00 89.31 229 THR A N 1
ATOM 1768 C CA . THR A 1 229 ? 8.343 7.236 -4.914 1.00 89.31 229 THR A CA 1
ATOM 1769 C C . THR A 1 229 ? 7.625 5.885 -4.910 1.00 89.31 229 THR A C 1
ATOM 1771 O O . THR A 1 229 ? 6.701 5.675 -4.122 1.00 89.31 229 THR A O 1
ATOM 1774 N N . LEU A 1 230 ? 8.063 4.941 -5.750 1.00 88.75 230 LEU A N 1
ATOM 1775 C CA . LEU A 1 230 ? 7.517 3.580 -5.746 1.00 88.75 230 LEU A CA 1
ATOM 1776 C C . LEU A 1 230 ? 7.821 2.848 -4.433 1.00 88.75 230 LEU A C 1
ATOM 1778 O O . LEU A 1 230 ? 7.014 2.050 -3.978 1.00 88.75 230 LEU A O 1
ATOM 1782 N N . THR A 1 231 ? 8.943 3.155 -3.782 1.00 86.62 231 THR A N 1
ATOM 1783 C CA . THR A 1 231 ? 9.291 2.568 -2.481 1.00 86.62 231 THR A CA 1
ATOM 1784 C C . THR A 1 231 ? 8.408 3.104 -1.358 1.00 86.62 231 THR A C 1
ATOM 1786 O O . THR A 1 231 ? 7.893 2.336 -0.555 1.00 86.62 231 THR A O 1
ATOM 1789 N N . GLN A 1 232 ? 8.176 4.417 -1.318 1.00 80.75 232 GLN A N 1
ATOM 1790 C CA . GLN A 1 232 ? 7.330 5.067 -0.311 1.00 80.75 232 GLN A CA 1
ATOM 1791 C C . GLN A 1 232 ? 5.860 4.672 -0.431 1.00 80.75 232 GLN A C 1
ATOM 1793 O O . GLN A 1 232 ? 5.155 4.620 0.569 1.00 80.75 232 GLN A O 1
ATOM 1798 N N . THR A 1 233 ? 5.401 4.402 -1.653 1.00 81.00 233 THR A N 1
ATOM 1799 C CA . THR A 1 233 ? 4.050 3.885 -1.913 1.00 81.00 233 THR A CA 1
ATOM 1800 C C . THR A 1 233 ? 3.960 2.369 -1.751 1.00 81.00 233 THR A C 1
ATOM 1802 O O . THR A 1 233 ? 2.933 1.792 -2.066 1.00 81.00 233 THR A O 1
ATOM 1805 N N . LEU A 1 234 ? 5.026 1.718 -1.273 1.00 80.00 234 LEU A N 1
ATOM 1806 C CA . LEU A 1 234 ? 5.153 0.269 -1.123 1.00 80.00 234 LEU A CA 1
ATOM 1807 C C . LEU A 1 234 ? 5.050 -0.519 -2.443 1.00 80.00 234 LEU A C 1
ATOM 1809 O O . LEU A 1 234 ? 5.084 -1.733 -2.438 1.00 80.00 234 LEU A O 1
ATOM 1813 N N . MET A 1 235 ? 5.044 0.102 -3.617 1.00 84.31 235 MET A N 1
ATOM 1814 C CA . MET A 1 235 ? 5.039 -0.626 -4.899 1.00 84.31 235 MET A CA 1
ATOM 1815 C C . MET A 1 235 ? 6.338 -1.378 -5.206 1.00 84.31 235 MET A C 1
ATOM 1817 O O . MET A 1 235 ? 6.390 -2.237 -6.090 1.00 84.31 235 MET A O 1
ATOM 1821 N N . VAL A 1 236 ? 7.428 -1.000 -4.543 1.00 86.12 236 VAL A N 1
ATOM 1822 C CA . VAL A 1 236 ? 8.762 -1.568 -4.732 1.00 86.12 236 VAL A CA 1
ATOM 1823 C C . VAL A 1 236 ? 9.454 -1.661 -3.381 1.00 86.12 236 VAL A C 1
ATOM 1825 O O . VAL A 1 236 ? 9.317 -0.781 -2.539 1.00 86.12 236 VAL A O 1
ATOM 1828 N N . ARG A 1 237 ? 10.257 -2.707 -3.176 1.00 82.62 237 ARG A N 1
ATOM 1829 C CA . ARG A 1 237 ? 11.105 -2.845 -1.997 1.00 82.62 237 ARG A CA 1
ATOM 1830 C C . ARG A 1 237 ? 12.571 -2.838 -2.408 1.00 82.62 237 ARG A C 1
ATOM 1832 O O . ARG A 1 237 ? 13.071 -3.729 -3.091 1.00 82.62 237 ARG A O 1
ATOM 1839 N N . GLN A 1 238 ? 13.297 -1.841 -1.932 1.00 84.62 238 GLN A N 1
ATOM 1840 C CA . GLN A 1 238 ? 14.747 -1.815 -2.078 1.00 84.62 238 GLN A CA 1
ATOM 1841 C C . GLN A 1 238 ? 15.354 -2.736 -1.013 1.00 84.62 238 GLN A C 1
ATOM 1843 O O . GLN A 1 238 ? 15.179 -2.483 0.182 1.00 84.62 238 GLN A O 1
ATOM 1848 N N . LEU A 1 239 ? 16.023 -3.827 -1.410 1.00 83.56 239 LEU A N 1
ATOM 1849 C CA . LEU A 1 239 ? 16.809 -4.607 -0.454 1.00 83.56 239 LEU A CA 1
ATOM 1850 C C . LEU A 1 239 ? 18.200 -3.997 -0.392 1.00 83.56 239 LEU A C 1
ATOM 1852 O O . LEU A 1 239 ? 18.938 -3.959 -1.376 1.00 83.56 239 LEU A O 1
ATOM 1856 N N . GLN A 1 240 ? 18.537 -3.509 0.793 1.00 76.00 240 GLN A N 1
ATOM 1857 C CA . GLN A 1 240 ? 19.877 -3.019 1.057 1.00 76.00 240 GLN A CA 1
ATOM 1858 C C . GLN A 1 240 ? 20.876 -4.182 0.992 1.00 76.00 240 GLN A C 1
ATOM 1860 O O . GLN A 1 240 ? 20.519 -5.299 1.389 1.00 76.00 240 GLN A O 1
ATOM 1865 N N . PRO A 1 241 ? 22.108 -3.936 0.512 1.00 68.19 241 PRO A N 1
ATOM 1866 C CA . PRO A 1 241 ? 23.159 -4.942 0.516 1.00 68.19 241 PRO A CA 1
ATOM 1867 C C . PRO A 1 241 ? 23.372 -5.455 1.940 1.00 68.19 241 PRO A C 1
ATOM 1869 O O . PRO A 1 241 ? 23.358 -4.687 2.910 1.00 68.19 241 PRO A O 1
ATOM 1872 N N . TRP A 1 242 ? 23.558 -6.766 2.076 1.00 59.09 242 TRP A N 1
ATOM 1873 C CA . TRP A 1 242 ? 23.942 -7.341 3.355 1.00 59.09 242 TRP A CA 1
ATOM 1874 C C . TRP A 1 242 ? 25.413 -7.010 3.620 1.00 59.09 242 TRP A C 1
ATOM 1876 O O . TRP A 1 242 ? 26.305 -7.506 2.942 1.00 59.09 242 TRP A O 1
ATOM 1886 N N . HIS A 1 243 ? 25.675 -6.166 4.616 1.00 53.28 243 HIS A N 1
ATOM 1887 C CA . HIS A 1 243 ? 27.023 -5.916 5.117 1.00 53.28 243 HIS A CA 1
ATOM 1888 C C . HIS A 1 243 ? 27.081 -6.299 6.596 1.00 53.28 243 HIS A C 1
ATOM 1890 O O . HIS A 1 243 ? 26.302 -5.778 7.394 1.00 53.28 243 HIS A O 1
ATOM 1896 N N . GLU A 1 244 ? 28.044 -7.143 6.981 1.00 52.50 244 GLU A N 1
ATOM 1897 C CA . GLU A 1 244 ? 28.295 -7.499 8.391 1.00 52.50 244 GLU A CA 1
ATOM 1898 C C . GLU A 1 244 ? 28.608 -6.269 9.265 1.00 52.50 244 GLU A C 1
ATOM 1900 O O . GLU A 1 244 ? 28.414 -6.288 10.478 1.00 52.50 244 GLU A O 1
ATOM 1905 N N . ASN A 1 245 ? 29.057 -5.165 8.655 1.00 54.94 245 ASN A N 1
ATOM 1906 C CA . ASN A 1 245 ? 29.398 -3.934 9.357 1.00 54.94 245 ASN A CA 1
ATOM 1907 C C . ASN A 1 245 ? 28.271 -2.885 9.277 1.00 54.94 245 ASN A C 1
ATOM 1909 O O . ASN A 1 245 ? 28.116 -2.185 8.272 1.00 54.94 245 ASN A O 1
ATOM 1913 N N . LEU A 1 246 ? 27.527 -2.736 10.379 1.00 54.88 246 LEU A N 1
ATOM 1914 C CA . LEU A 1 246 ? 26.390 -1.816 10.530 1.00 54.88 246 LEU A CA 1
ATOM 1915 C C . LEU A 1 246 ? 26.724 -0.344 10.218 1.00 54.88 246 LEU A C 1
ATOM 1917 O O . LEU A 1 246 ? 25.859 0.377 9.728 1.00 54.88 246 LEU A O 1
ATOM 1921 N N . GLY A 1 247 ? 27.965 0.106 10.442 1.00 50.94 247 GLY A N 1
ATOM 1922 C CA . GLY A 1 247 ? 28.369 1.495 10.187 1.00 50.94 247 GLY A CA 1
ATOM 1923 C C . GLY A 1 247 ? 28.418 1.859 8.700 1.00 50.94 247 GLY A C 1
ATOM 1924 O O . GLY A 1 247 ? 28.126 2.992 8.327 1.00 50.94 247 GLY A O 1
ATOM 1925 N N . LYS A 1 248 ? 28.714 0.890 7.822 1.00 47.88 248 LYS A N 1
ATOM 1926 C CA . LYS A 1 248 ? 28.697 1.099 6.363 1.00 47.88 248 LYS A CA 1
ATOM 1927 C C . LYS A 1 248 ? 27.282 1.082 5.777 1.00 47.88 248 LYS A C 1
ATOM 1929 O O . LYS A 1 248 ? 27.090 1.578 4.673 1.00 47.88 248 LYS A O 1
ATOM 1934 N N . ARG A 1 249 ? 26.300 0.563 6.526 1.00 48.00 249 ARG A N 1
ATOM 1935 C CA . ARG A 1 249 ? 24.899 0.405 6.103 1.00 48.00 249 ARG A CA 1
ATOM 1936 C C . ARG A 1 249 ? 24.123 1.722 6.016 1.00 48.00 249 ARG A C 1
ATOM 1938 O O . ARG A 1 249 ? 23.106 1.764 5.344 1.00 48.00 249 ARG A O 1
ATOM 1945 N N . GLN A 1 250 ? 24.566 2.776 6.703 1.00 46.66 250 GLN A N 1
ATOM 1946 C CA . GLN A 1 250 ? 23.879 4.077 6.691 1.00 46.66 250 GLN A CA 1
ATOM 1947 C C . GLN A 1 250 ? 24.466 5.091 5.700 1.00 46.66 250 GLN A C 1
ATOM 1949 O O . GLN A 1 250 ? 23.910 6.170 5.530 1.00 46.66 250 GLN A O 1
ATOM 1954 N N . VAL A 1 251 ? 25.601 4.773 5.072 1.00 48.94 251 VAL A N 1
ATOM 1955 C CA . VAL A 1 251 ? 26.374 5.728 4.258 1.00 48.94 251 VAL A CA 1
ATOM 1956 C C . VAL A 1 251 ? 26.218 5.465 2.750 1.00 48.94 251 VAL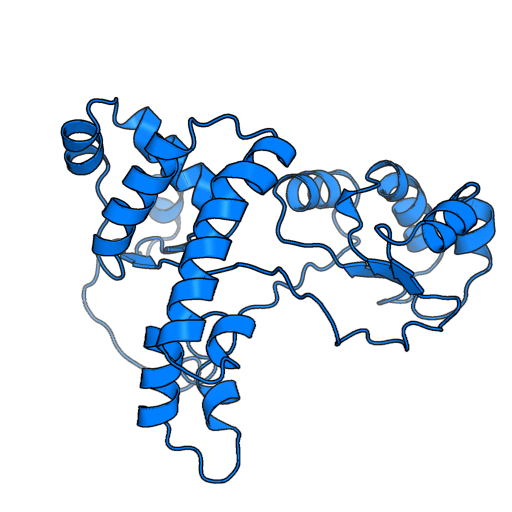 A C 1
ATOM 1958 O O . VAL A 1 251 ? 26.695 6.265 1.948 1.00 48.94 251 VAL A O 1
ATOM 1961 N N . LYS A 1 252 ? 25.560 4.372 2.339 1.00 44.38 252 LYS A N 1
ATOM 1962 C CA . LYS A 1 252 ? 25.434 3.958 0.933 1.00 44.38 252 LYS A CA 1
ATOM 1963 C C . LYS A 1 252 ? 24.014 3.585 0.550 1.00 44.38 252 LYS A C 1
ATOM 1965 O O . LYS A 1 252 ? 23.343 2.965 1.399 1.00 44.38 252 LYS A O 1
#

pLDDT: mean 75.98, std 20.74, range [24.12, 97.06]